Protein 3AJ4 (pdb70)

Foldseek 3Di:
DDDDFPDKDWKFWQDDPNRDTAIWIWTQHLQQKIWIANDDVPPGTPDIDRLQQWFDDKDAAPRDPPDDDPPPDHSLQWMWTATPVGDIIIIGHPDNVRSVVCVVSSVVSNVD/DPKDFPDKDWKWKADPVVRDTAIWIWTQMPQQKIWIANDDVPPGTPDIDRQQQWFPAKAFFPRDPDDDDPPNDGSLQWMWGQTPVGDIIIIGDPDNVVSVVVRVSNVVSHDD

GO terms:
  GO:0005515 protein binding (F, IPI)
  GO:0005547 phosphatidylinositol-3,4,5-trisphosphate binding (F, IDA)

Structure (mmCIF, N/CA/C/O backbone):
data_3AJ4
#
_entry.id   3AJ4
#
_cell.length_a   31.747
_cell.length_b   48.449
_cell.length_c   64.323
_cell.angle_alpha   90.00
_cell.angle_beta   92.20
_cell.angle_gamma   90.00
#
_symmetry.space_group_name_H-M   'P 1 21 1'
#
loop_
_entity.id
_entity.type
_entity.pdbx_description
1 polymer 'Pleckstrin homology domain-containing family B member 2'
2 non-polymer PHOSPHOSERINE
3 non-polymer 1,2-ETHANEDIOL
4 water water
#
loop_
_atom_site.group_PDB
_atom_site.id
_atom_site.type_symbol
_atom_site.label_atom_id
_atom_site.label_alt_id
_atom_site.label_comp_id
_atom_site.label_asym_id
_atom_site.label_entity_id
_atom_site.label_seq_id
_atom_site.pdbx_PDB_ins_code
_atom_site.Cartn_x
_atom_site.Cartn_y
_atom_site.Cartn_z
_atom_site.occupancy
_atom_site.B_iso_or_equiv
_atom_site.auth_seq_id
_atom_site.auth_comp_id
_atom_site.auth_asym_id
_atom_site.auth_atom_id
_atom_site.pdbx_PDB_model_num
ATOM 1 N N . GLY A 1 1 ? 15.761 2.879 27.463 1.00 7.97 -1 GLY A N 1
ATOM 2 C CA . GLY A 1 1 ? 15.111 2.641 26.138 1.00 7.21 -1 GLY A CA 1
ATOM 3 C C . GLY A 1 1 ? 14.444 3.883 25.612 1.00 6.16 -1 GLY A C 1
ATOM 4 O O . GLY A 1 1 ? 14.493 4.950 26.210 1.00 7.49 -1 GLY A O 1
ATOM 10 N N A SER A 1 2 ? 13.800 3.757 24.471 0.50 5.63 0 SER A N 1
ATOM 11 N N B SER A 1 2 ? 13.811 3.760 24.454 0.50 6.29 0 SER A N 1
ATOM 12 C CA A SER A 1 2 ? 13.185 4.889 23.840 0.50 4.86 0 SER A CA 1
ATOM 13 C CA B SER A 1 2 ? 13.117 4.877 23.830 0.50 6.40 0 SER A CA 1
ATOM 14 C C A SER A 1 2 ? 11.841 5.277 24.487 0.50 4.65 0 SER A C 1
ATOM 15 C C B SER A 1 2 ? 11.845 5.278 24.568 0.50 5.64 0 SER A C 1
ATOM 16 O O A SER A 1 2 ? 11.029 4.407 24.806 0.50 6.01 0 SER A O 1
ATOM 17 O O B SER A 1 2 ? 11.097 4.422 25.058 0.50 7.03 0 SER A O 1
ATOM 32 N N . MET A 1 3 ? 11.621 6.582 24.613 1.00 4.99 1 MET A N 1
ATOM 33 C CA . MET A 1 3 ? 10.459 7.159 25.215 1.00 4.68 1 MET A CA 1
ATOM 34 C C . MET A 1 3 ? 9.571 7.883 24.208 1.00 4.74 1 MET A C 1
ATOM 35 O O . MET A 1 3 ? 8.644 8.621 24.631 1.00 5.56 1 MET A O 1
ATOM 49 N N . ALA A 1 4 ? 9.836 7.754 22.914 1.00 5.28 2 ALA A N 1
ATOM 50 C CA . ALA A 1 4 ? 9.173 8.567 21.899 1.00 5.33 2 ALA A CA 1
ATOM 51 C C . ALA A 1 4 ? 9.393 7.915 20.559 1.00 5.43 2 ALA A C 1
ATOM 52 O O . ALA A 1 4 ? 10.390 7.229 20.353 1.00 9.20 2 ALA A O 1
ATOM 59 N N . PHE A 1 5 ? 8.487 8.117 19.606 1.00 5.00 3 PHE A N 1
ATOM 60 C CA . PHE A 1 5 ? 8.494 7.467 18.338 1.00 5.02 3 PHE A CA 1
ATOM 61 C C . PHE A 1 5 ? 9.032 8.324 17.197 1.00 4.30 3 PHE A C 1
ATOM 62 O O . PHE A 1 5 ? 9.000 9.545 17.221 1.00 5.79 3 PHE A O 1
ATOM 79 N N . VAL A 1 6 ? 9.502 7.654 16.152 1.00 4.30 4 VAL A N 1
ATOM 80 C CA . VAL A 1 6 ? 9.883 8.332 14.930 1.00 4.58 4 VAL A CA 1
ATOM 81 C C . VAL A 1 6 ? 8.663 8.949 14.228 1.00 4.91 4 VAL A C 1
ATOM 82 O O . VAL A 1 6 ? 8.715 10.076 13.757 1.00 5.91 4 VAL A O 1
ATOM 95 N N . LYS A 1 7 ? 7.593 8.142 14.117 1.00 4.48 5 LYS A N 1
ATOM 96 C CA . LYS A 1 7 ? 6.372 8.551 13.432 1.00 4.11 5 LYS A CA 1
ATOM 97 C C . LYS A 1 7 ? 5.265 7.673 13.930 1.00 4.41 5 LYS A C 1
ATOM 98 O O . LYS A 1 7 ? 5.491 6.476 14.127 1.00 5.15 5 LYS A O 1
ATOM 117 N N . SER A 1 8 ? 4.059 8.234 14.076 1.00 4.27 6 SER A N 1
ATOM 118 C CA . SER A 1 8 ? 2.879 7.466 14.389 1.00 4.12 6 SER A CA 1
ATOM 119 C C . SER A 1 8 ? 1.731 7.952 13.553 1.00 4.14 6 SER A C 1
ATOM 120 O O . SER A 1 8 ? 1.671 9.145 13.195 1.00 5.67 6 SER A O 1
ATOM 128 N N . GLY A 1 9 ? 0.768 7.089 13.261 1.00 3.84 7 GLY A N 1
ATOM 129 C CA . GLY A 1 9 ? -0.430 7.541 12.585 1.00 4.09 7 GLY A CA 1
ATOM 130 C C . GLY A 1 9 ? -1.286 6.387 12.136 1.00 3.33 7 GLY A C 1
ATOM 131 O O . GLY A 1 9 ? -0.904 5.209 12.248 1.00 3.85 7 GLY A O 1
ATOM 135 N N . TRP A 1 10 ? -2.445 6.710 11.581 1.00 3.88 8 TRP A N 1
ATOM 136 C CA . TRP A 1 10 ? -3.326 5.717 11.007 1.00 3.84 8 TRP A CA 1
ATOM 137 C C . TRP A 1 10 ? -2.848 5.279 9.646 1.00 3.90 8 TRP A C 1
ATOM 138 O O . TRP A 1 10 ? -2.426 6.116 8.825 1.00 4.62 8 TRP A O 1
ATOM 159 N N . LEU A 1 11 ? -3.052 4.008 9.324 1.00 3.71 9 LEU A N 1
ATOM 160 C CA . LEU A 1 11 ? -3.068 3.529 7.934 1.00 3.71 9 LEU A CA 1
ATOM 161 C C . LEU A 1 11 ? -4.150 2.463 7.874 1.00 3.77 9 LEU A C 1
ATOM 162 O O . LEU A 1 11 ? -4.394 1.750 8.847 1.00 4.79 9 LEU A O 1
ATOM 178 N N . LEU A 1 12 ? -4.755 2.315 6.700 1.00 3.46 10 LEU A N 1
ATOM 179 C CA . LEU A 1 12 ? -5.532 1.101 6.429 1.00 3.59 10 LEU A CA 1
ATOM 180 C C . LEU A 1 12 ? -4.550 -0.019 6.109 1.00 3.61 10 LEU A C 1
ATOM 181 O O . LEU A 1 12 ? -3.556 0.204 5.412 1.00 4.09 10 LEU A O 1
ATOM 197 N N . ARG A 1 13 ? -4.874 -1.223 6.566 1.00 3.81 11 ARG A N 1
ATOM 198 C CA . ARG A 1 13 ? -4.066 -2.401 6.287 1.00 4.05 11 ARG A CA 1
ATOM 199 C C . ARG A 1 13 ? -4.975 -3.486 5.766 1.00 3.98 11 ARG A C 1
ATOM 200 O O . ARG A 1 13 ? -6.080 -3.668 6.296 1.00 4.95 11 ARG A O 1
ATOM 221 N N A GLN A 1 14 ? -4.552 -4.223 4.747 0.50 3.79 12 GLN A N 1
ATOM 222 N N B GLN A 1 14 ? -4.526 -4.228 4.763 0.50 4.38 12 GLN A N 1
ATOM 223 C CA A GLN A 1 14 ? -5.325 -5.386 4.316 0.50 4.35 12 GLN A CA 1
ATOM 224 C CA B GLN A 1 14 ? -5.334 -5.312 4.218 0.50 5.83 12 GLN A CA 1
ATOM 225 C C A GLN A 1 14 ? -5.049 -6.515 5.250 0.50 4.31 12 GLN A C 1
ATOM 226 C C B GLN A 1 14 ? -5.077 -6.567 5.101 0.50 5.78 12 GLN A C 1
ATOM 227 O O A GLN A 1 14 ? -3.895 -6.896 5.505 0.50 4.68 12 GLN A O 1
ATOM 228 O O B GLN A 1 14 ? -3.954 -7.044 5.227 0.50 7.94 12 GLN A O 1
ATOM 255 N N . SER A 1 15 ? -6.136 -7.077 5.737 1.00 4.87 13 SER A N 1
ATOM 256 C CA . SER A 1 15 ? -6.042 -8.089 6.772 1.00 4.81 13 SER A CA 1
ATOM 257 C C . SER A 1 15 ? -5.574 -9.446 6.217 1.00 5.56 13 SER A C 1
ATOM 258 O O . SER A 1 15 ? -5.594 -9.721 5.046 1.00 6.25 13 SER A O 1
ATOM 266 N N . THR A 1 16 ? -5.148 -10.300 7.154 1.00 5.97 14 THR A N 1
ATOM 267 C CA . THR A 1 16 ? -4.426 -11.528 6.823 1.00 6.68 14 THR A CA 1
ATOM 268 C C . THR A 1 16 ? -5.313 -12.752 6.619 1.00 5.98 14 THR A C 1
ATOM 269 O O . THR A 1 16 ? -4.791 -13.768 6.146 1.00 6.90 14 THR A O 1
ATOM 280 N N . ILE A 1 17 ? -6.611 -12.679 6.961 1.00 6.13 15 ILE A N 1
ATOM 281 C CA . ILE A 1 17 ? -7.542 -13.782 6.777 1.00 6.64 15 ILE A CA 1
ATOM 282 C C . ILE A 1 17 ? -8.567 -13.394 5.747 1.00 6.69 15 ILE A C 1
ATOM 283 O O . ILE A 1 17 ? -8.741 -14.051 4.714 1.00 8.56 15 ILE A O 1
ATOM 299 N N . LEU A 1 18 ? -9.257 -12.278 5.998 1.00 6.11 16 LEU A N 1
ATOM 300 C CA . LEU A 1 18 ? -10.340 -11.816 5.150 1.00 6.37 16 LEU A CA 1
ATOM 301 C C . LEU A 1 18 ? -9.828 -10.884 4.015 1.00 6.35 16 LEU A C 1
ATOM 302 O O . LEU A 1 18 ? -10.582 -10.621 3.089 1.00 7.40 16 LEU A O 1
ATOM 318 N N A LYS A 1 19 ? -8.609 -10.380 4.084 0.50 6.69 17 LYS A N 1
ATOM 319 N N B LYS A 1 19 ? -8.605 -10.401 4.084 0.50 7.03 17 LYS A N 1
ATOM 320 C CA A LYS A 1 19 ? -8.058 -9.411 3.116 0.50 7.05 17 LYS A CA 1
ATOM 321 C CA B LYS A 1 19 ? -8.092 -9.396 3.146 0.50 7.75 17 LYS A CA 1
ATOM 322 C C A LYS A 1 19 ? -8.898 -8.138 3.085 0.50 6.38 17 LYS A C 1
ATOM 323 C C B LYS A 1 19 ? -9.156 -8.284 3.021 0.50 7.40 17 LYS A C 1
ATOM 324 O O A LYS A 1 19 ? -8.998 -7.508 2.062 0.50 6.85 17 LYS A O 1
ATOM 325 O O B LYS A 1 19 ? -9.608 -7.893 1.936 0.50 11.25 17 LYS A O 1
ATOM 362 N N . ARG A 1 20 ? -9.546 -7.787 4.198 1.00 5.10 18 ARG A N 1
ATOM 363 C CA . ARG A 1 20 ? -10.331 -6.561 4.266 1.00 4.64 18 ARG A CA 1
ATOM 364 C C . ARG A 1 20 ? -9.447 -5.398 4.621 1.00 4.27 18 ARG A C 1
ATOM 365 O O . ARG A 1 20 ? -8.513 -5.502 5.407 1.00 4.76 18 ARG A O 1
ATOM 386 N N . TRP A 1 21 ? -9.750 -4.218 4.045 1.00 4.79 19 TRP A N 1
ATOM 387 C CA . TRP A 1 21 ? -9.072 -2.993 4.437 1.00 4.73 19 TRP A CA 1
ATOM 388 C C . TRP A 1 21 ? -9.610 -2.536 5.762 1.00 4.74 19 TRP A C 1
ATOM 389 O O . TRP A 1 21 ? -10.809 -2.237 5.883 1.00 6.48 19 TRP A O 1
ATOM 410 N N . LYS A 1 22 ? -8.748 -2.448 6.770 1.00 4.98 20 LYS A N 1
ATOM 411 C CA . LYS A 1 22 ? -9.182 -2.045 8.095 1.00 5.42 20 LYS A CA 1
ATOM 412 C C . LYS A 1 22 ? -8.198 -1.060 8.698 1.00 4.46 20 LYS A C 1
ATOM 413 O O . LYS A 1 22 ? -6.990 -1.096 8.471 1.00 5.14 20 LYS A O 1
ATOM 432 N N A LYS A 1 23 ? -8.744 -0.153 9.500 0.50 3.90 21 LYS A N 1
ATOM 433 N N B LYS A 1 23 ? -8.721 -0.154 9.508 0.50 4.03 21 LYS A N 1
ATOM 434 C CA A LYS A 1 23 ? -7.937 0.877 10.154 0.50 4.15 21 LYS A CA 1
ATOM 435 C CA B LYS A 1 23 ? -7.889 0.904 10.071 0.50 4.15 21 LYS A CA 1
ATOM 436 C C A LYS A 1 23 ? -7.025 0.212 11.190 0.50 4.19 21 LYS A C 1
ATOM 437 C C B LYS A 1 23 ? -7.073 0.360 11.247 0.50 4.23 21 LYS A C 1
ATOM 438 O O A LYS A 1 23 ? -7.443 -0.650 11.959 0.50 6.11 21 LYS A O 1
ATOM 439 O O B LYS A 1 23 ? -7.627 -0.246 12.179 0.50 4.48 21 LYS A O 1
ATOM 476 N N . ASN A 1 24 ? -5.764 0.625 11.218 1.00 3.58 22 ASN A N 1
ATOM 477 C CA . ASN A 1 24 ? -4.850 0.279 12.295 1.00 3.67 22 ASN A CA 1
ATOM 478 C C . ASN A 1 24 ? -4.005 1.519 12.642 1.00 3.48 22 ASN A C 1
ATOM 479 O O . ASN A 1 24 ? -3.788 2.393 11.817 1.00 3.72 22 ASN A O 1
ATOM 490 N N . TRP A 1 25 ? -3.567 1.542 13.892 1.00 3.49 23 TRP A N 1
ATOM 491 C CA . TRP A 1 25 ? -2.678 2.579 14.404 1.00 3.38 23 TRP A CA 1
ATOM 492 C C . TRP A 1 25 ? -1.243 2.064 14.374 1.00 3.37 23 TRP A C 1
ATOM 493 O O . TRP A 1 25 ? -0.975 0.974 14.883 1.00 4.19 23 TRP A O 1
ATOM 514 N N . PHE A 1 26 ? -0.337 2.857 13.805 1.00 3.34 24 PHE A N 1
ATOM 515 C CA . PHE A 1 26 ? 1.049 2.477 13.630 1.00 3.34 24 PHE A CA 1
ATOM 516 C C . PHE A 1 26 ? 1.959 3.387 14.438 1.00 3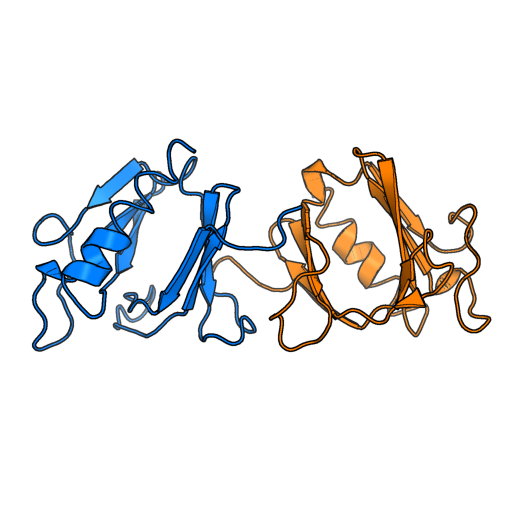.34 24 PHE A C 1
ATOM 517 O O . PHE A 1 26 ? 1.826 4.614 14.401 1.00 3.97 24 PHE A O 1
ATOM 534 N N . ASP A 1 27 ? 2.917 2.760 15.130 1.00 3.40 25 ASP A N 1
ATOM 535 C CA . ASP A 1 27 ? 4.057 3.461 15.741 1.00 3.68 25 ASP A CA 1
ATOM 536 C C . ASP A 1 27 ? 5.332 2.915 15.136 1.00 3.50 25 ASP A C 1
ATOM 537 O O . ASP A 1 27 ? 5.568 1.701 15.164 1.00 4.33 25 ASP A O 1
ATOM 546 N N . LEU A 1 28 ? 6.162 3.808 14.613 1.00 3.85 26 LEU A N 1
ATOM 547 C CA . LEU A 1 28 ? 7.527 3.442 14.145 1.00 4.07 26 LEU A CA 1
ATOM 548 C C . LEU A 1 28 ? 8.507 3.812 15.246 1.00 4.03 26 LEU A C 1
ATOM 549 O O . LEU A 1 28 ? 8.663 4.988 15.587 1.00 4.47 26 LEU A O 1
ATOM 565 N N . TRP A 1 29 ? 9.138 2.796 15.812 1.00 4.53 27 TRP A N 1
ATOM 566 C CA . TRP A 1 29 ? 10.133 2.948 16.859 1.00 4.75 27 TRP A CA 1
ATOM 567 C C . TRP A 1 29 ? 11.511 3.248 16.257 1.00 5.14 27 TRP A C 1
ATOM 568 O O . TRP A 1 29 ? 11.844 2.787 15.165 1.00 5.95 27 TRP A O 1
ATOM 589 N N A SER A 1 30 ? 12.347 3.937 17.009 0.50 5.38 28 SER A N 1
ATOM 590 N N B SER A 1 30 ? 12.317 3.920 17.053 0.50 6.00 28 SER A N 1
ATOM 591 C CA A SER A 1 30 ? 13.703 4.212 16.550 0.50 6.00 28 SER A CA 1
ATOM 592 C CA B SER A 1 30 ? 13.702 4.196 16.716 0.50 6.75 28 SER A CA 1
ATOM 593 C C A SER A 1 30 ? 14.617 2.958 16.539 0.50 7.22 28 SER A C 1
ATOM 594 C C B SER A 1 30 ? 14.530 2.949 16.466 0.50 7.62 28 SER A C 1
ATOM 595 O O A SER A 1 30 ? 15.697 2.989 15.974 0.50 9.53 28 SER A O 1
ATOM 596 O O B SER A 1 30 ? 15.448 2.981 15.660 0.50 10.04 28 SER A O 1
ATOM 611 N N . ASP A 1 31 ? 14.179 1.859 17.125 1.00 6.95 29 ASP A N 1
ATOM 612 C CA . ASP A 1 31 ? 14.920 0.594 17.013 1.00 8.42 29 ASP A CA 1
ATOM 613 C C . ASP A 1 31 ? 14.632 -0.120 15.706 1.00 8.12 29 ASP A C 1
ATOM 614 O O . ASP A 1 31 ? 15.213 -1.176 15.469 1.00 10.40 29 ASP A O 1
ATOM 623 N N . GLY A 1 32 ? 13.751 0.432 14.865 1.00 6.98 30 GLY A N 1
ATOM 624 C CA . GLY A 1 32 ? 13.412 -0.174 13.582 1.00 6.95 30 GLY A CA 1
ATOM 625 C C . GLY A 1 32 ? 12.086 -0.895 13.515 1.00 5.30 30 GLY A C 1
ATOM 626 O O . GLY A 1 32 ? 11.630 -1.236 12.428 1.00 5.74 30 GLY A O 1
ATOM 630 N N . HIS A 1 33 ? 11.491 -1.162 14.657 1.00 4.90 31 HIS A N 1
ATOM 631 C CA . HIS A 1 33 ? 10.206 -1.853 14.661 1.00 5.16 31 HIS A CA 1
ATOM 632 C C . HIS A 1 33 ? 9.066 -0.897 14.298 1.00 4.59 31 HIS A C 1
ATOM 633 O O . HIS A 1 33 ? 8.906 0.155 14.876 1.00 5.67 31 HIS A O 1
ATOM 648 N N . LEU A 1 34 ? 8.233 -1.403 13.387 1.00 4.60 32 LEU A N 1
ATOM 649 C CA . LEU A 1 34 ? 6.919 -0.817 13.085 1.00 4.13 32 LEU A CA 1
ATOM 650 C C . LEU A 1 34 ? 5.883 -1.700 13.772 1.00 3.77 32 LEU A C 1
ATOM 651 O O . LEU A 1 34 ? 5.765 -2.883 13.460 1.00 4.76 32 LEU A O 1
ATOM 667 N N . ILE A 1 35 ? 5.163 -1.115 14.716 1.00 3.87 33 ILE A N 1
ATOM 668 C CA . ILE A 1 35 ? 4.125 -1.802 15.475 1.00 4.23 33 ILE A CA 1
ATOM 669 C C . ILE A 1 35 ? 2.776 -1.335 14.984 1.00 4.44 33 ILE A C 1
ATOM 670 O O . ILE A 1 35 ? 2.599 -0.119 14.767 1.00 5.30 33 ILE A O 1
ATOM 686 N N . TYR A 1 36 ? 1.840 -2.242 14.834 1.00 4.28 34 TYR A N 1
ATOM 687 C CA . TYR A 1 36 ? 0.464 -1.853 14.513 1.00 4.49 34 TYR A CA 1
ATOM 688 C C . TYR A 1 36 ? -0.512 -2.476 15.463 1.00 4.52 34 TYR A C 1
ATOM 689 O O . TYR A 1 36 ? -0.375 -3.646 15.885 1.00 5.78 34 TYR A O 1
ATOM 707 N N . TYR A 1 37 ? -1.497 -1.668 15.806 1.00 3.91 35 TYR A N 1
ATOM 708 C CA . TYR A 1 37 ? -2.551 -1.957 16.773 1.00 3.96 35 TYR A CA 1
ATOM 709 C C . TYR A 1 37 ? -3.902 -1.779 16.120 1.00 4.00 35 TYR A C 1
ATOM 710 O O . TYR A 1 37 ? -4.060 -1.057 15.138 1.00 4.47 35 TYR A O 1
ATOM 728 N N A ASP A 1 38 ? -4.935 -2.369 16.738 0.50 4.60 36 ASP A N 1
ATOM 729 N N B ASP A 1 38 ? -4.951 -2.314 16.738 0.50 4.42 36 ASP A N 1
ATOM 730 C CA A ASP A 1 38 ? -6.302 -2.202 16.269 0.50 5.26 36 ASP A CA 1
ATOM 731 C CA B ASP A 1 38 ? -6.267 -2.124 16.183 0.50 5.33 36 ASP A CA 1
ATOM 732 C C A ASP A 1 38 ? -6.697 -0.716 16.284 0.50 5.59 36 ASP A C 1
ATOM 733 C C B ASP A 1 38 ? -6.895 -0.766 16.454 0.50 6.49 36 ASP A C 1
ATOM 734 O O A ASP A 1 38 ? -7.439 -0.288 15.414 0.50 6.80 36 ASP A O 1
ATOM 735 O O B ASP A 1 38 ? -7.921 -0.456 15.871 0.50 9.03 36 ASP A O 1
ATOM 752 N N . ASP A 1 39 ? -6.272 0.037 17.300 1.00 5.45 37 ASP A N 1
ATOM 753 C CA . ASP A 1 39 ? -6.675 1.433 17.449 1.00 6.28 37 ASP A CA 1
ATOM 754 C C . ASP A 1 39 ? -5.587 2.197 18.193 1.00 5.30 37 ASP A C 1
ATOM 755 O O . ASP A 1 39 ? -4.540 1.655 18.552 1.00 5.88 37 ASP A O 1
ATOM 764 N N . GLN A 1 40 ? -5.843 3.493 18.377 1.00 5.89 38 GLN A N 1
ATOM 765 C CA . GLN A 1 40 ? -4.856 4.448 18.865 1.00 6.06 38 GLN A CA 1
ATOM 766 C C . GLN A 1 40 ? -4.694 4.421 20.368 1.00 6.37 38 GLN A C 1
ATOM 767 O O . GLN A 1 40 ? -3.935 5.215 20.901 1.00 8.40 38 GLN A O 1
ATOM 781 N N . THR A 1 41 ? -5.371 3.518 21.092 1.00 6.68 39 THR A N 1
ATOM 782 C CA . THR A 1 41 ? -5.138 3.297 22.496 1.00 7.82 39 THR A CA 1
ATOM 783 C C . THR A 1 41 ? -3.974 2.370 22.783 1.00 6.29 39 THR A C 1
ATOM 784 O O . THR A 1 41 ? -3.515 2.252 23.944 1.00 7.38 39 THR A O 1
ATOM 795 N N . ARG A 1 42 ? -3.470 1.677 21.763 1.00 5.36 40 ARG A N 1
ATOM 796 C CA . ARG A 1 42 ? -2.289 0.815 21.912 1.00 5.49 40 ARG A CA 1
ATOM 797 C C . ARG A 1 42 ? -2.596 -0.402 22.795 1.00 5.59 40 ARG A C 1
ATOM 798 O O . ARG A 1 42 ? -1.679 -1.052 23.276 1.00 6.16 40 ARG A O 1
ATOM 819 N N A GLN A 1 43 ? -3.896 -0.729 22.962 0.60 6.61 41 GLN A N 1
ATOM 820 N N B GLN A 1 43 ? -3.866 -0.777 22.956 0.40 6.37 41 GLN A N 1
ATOM 821 C CA A GLN A 1 43 ? -4.347 -1.839 23.799 0.60 7.20 41 GLN A CA 1
ATOM 822 C CA B GLN A 1 43 ? -4.197 -1.861 23.860 0.40 6.88 41 GLN A CA 1
ATOM 823 C C A GLN A 1 43 ? -4.175 -3.177 23.139 0.60 7.17 41 GLN A C 1
ATOM 824 C C B GLN A 1 43 ? -4.343 -3.210 23.177 0.40 6.57 41 GLN A C 1
ATOM 825 O O A GLN A 1 43 ? -3.865 -4.165 23.812 0.60 7.41 41 GLN A O 1
ATOM 826 O O B GLN A 1 43 ? -4.386 -4.234 23.892 0.40 6.61 41 GLN A O 1
ATOM 853 N N . ASN A 1 44 ? -4.426 -3.249 21.837 1.00 6.86 42 ASN A N 1
ATOM 854 C CA . ASN A 1 44 ? -4.558 -4.515 21.135 1.00 7.85 42 ASN A CA 1
ATOM 855 C C . ASN A 1 44 ? -3.520 -4.578 20.012 1.00 6.29 42 ASN A C 1
ATOM 856 O O . ASN A 1 44 ? -3.727 -4.051 18.912 1.00 5.97 42 ASN A O 1
ATOM 867 N N A ILE A 1 45 ? -2.382 -5.088 20.409 0.60 7.45 43 ILE A N 1
ATOM 868 N N B ILE A 1 45 ? -2.366 -5.248 20.155 0.40 6.98 43 ILE A N 1
ATOM 869 C CA A ILE A 1 45 ? -1.331 -5.242 19.514 0.60 7.42 43 ILE A CA 1
ATOM 870 C CA B ILE A 1 45 ? -1.356 -5.373 19.061 0.40 6.84 43 ILE A CA 1
ATOM 871 C C A ILE A 1 45 ? -1.726 -6.304 18.491 0.60 6.09 43 ILE A C 1
ATOM 872 C C B ILE A 1 45 ? -1.914 -6.291 17.918 0.40 6.14 43 ILE A C 1
ATOM 873 O O A ILE A 1 45 ? -2.273 -7.370 18.791 0.60 7.82 43 ILE A O 1
ATOM 874 O O B ILE A 1 45 ? -2.530 -7.313 18.204 0.40 7.00 43 ILE A O 1
ATOM 905 N N A GLU A 1 46 ? -1.453 -5.995 17.246 0.60 5.16 44 GLU A N 1
ATOM 906 N N B GLU A 1 46 ? -1.808 -5.869 16.657 0.40 4.75 44 GLU A N 1
ATOM 907 C CA A GLU A 1 46 ? -1.682 -6.918 16.135 0.60 5.55 44 GLU A CA 1
ATOM 908 C CA B GLU A 1 46 ? -2.132 -6.692 15.505 0.40 6.31 44 GLU A CA 1
ATOM 909 C C A GLU A 1 46 ? -0.391 -7.586 15.731 0.60 4.89 44 GLU A C 1
ATOM 910 C C B GLU A 1 46 ? -0.878 -7.461 15.087 0.40 7.75 44 GLU A C 1
ATOM 911 O O A GLU A 1 46 ? -0.287 -8.824 15.763 0.60 5.99 44 GLU A O 1
ATOM 912 O O B GLU A 1 46 ? -0.921 -8.685 15.091 0.40 10.01 44 GLU A O 1
ATOM 935 N N A ASP A 1 47 ? 0.586 -6.805 15.301 0.60 5.42 45 ASP A N 1
ATOM 936 N N B ASP A 1 47 ? 0.224 -6.777 14.740 0.40 7.39 45 ASP A N 1
ATOM 937 C CA A ASP A 1 47 ? 1.819 -7.413 14.829 0.60 5.44 45 ASP A CA 1
ATOM 938 C CA B ASP A 1 47 ? 1.554 -7.412 14.505 0.40 7.51 45 ASP A CA 1
ATOM 939 C C A ASP A 1 47 ? 2.838 -6.320 14.692 0.60 5.59 45 ASP A C 1
ATOM 940 C 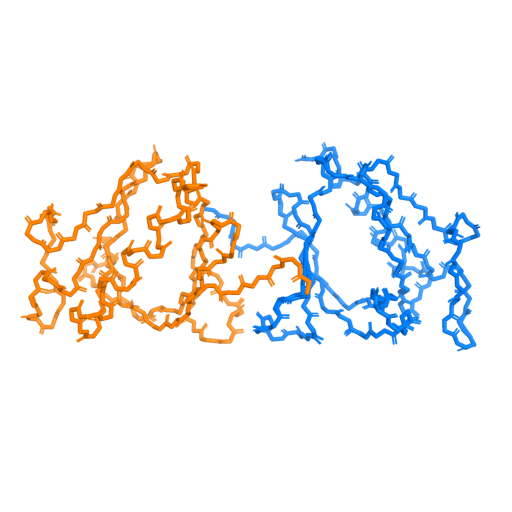C B ASP A 1 47 ? 2.718 -6.362 14.578 0.40 7.69 45 ASP A C 1
ATOM 941 O O A ASP A 1 47 ? 2.627 -5.153 15.002 0.60 6.37 45 ASP A O 1
ATOM 942 O O B ASP A 1 47 ? 2.456 -5.227 14.941 0.40 8.07 45 ASP A O 1
ATOM 959 N N . LYS A 1 48 ? 3.972 -6.768 14.251 1.00 7.26 46 LYS A N 1
ATOM 960 C CA . LYS A 1 48 ? 5.097 -5.894 14.070 1.00 6.86 46 LYS A CA 1
ATOM 961 C C . LYS A 1 48 ? 5.916 -6.355 12.894 1.00 6.20 46 LYS A C 1
ATOM 962 O O . LYS A 1 48 ? 5.830 -7.511 12.473 1.00 7.30 46 LYS A O 1
ATOM 981 N N . VAL A 1 49 ? 6.737 -5.462 12.409 1.00 5.63 47 VAL A N 1
ATOM 982 C CA . VAL A 1 49 ? 7.764 -5.770 11.429 1.00 5.67 47 VAL A CA 1
ATOM 983 C C . VAL A 1 49 ? 9.008 -5.012 11.789 1.00 5.88 47 VAL A C 1
ATOM 984 O O . VAL A 1 49 ? 8.918 -3.840 12.144 1.00 6.97 47 VAL A O 1
ATOM 997 N N . HIS A 1 50 ? 10.162 -5.648 11.727 1.00 6.37 48 HIS A N 1
ATOM 998 C CA . HIS A 1 50 ? 11.431 -4.965 11.968 1.00 6.58 48 HIS A CA 1
ATOM 999 C C . HIS A 1 50 ? 11.920 -4.478 10.606 1.00 5.80 48 HIS A C 1
ATOM 1000 O O . HIS A 1 50 ? 12.293 -5.268 9.748 1.00 6.96 48 HIS A O 1
ATOM 1015 N N . MET A 1 51 ? 11.913 -3.184 10.381 1.00 5.83 49 MET A N 1
ATOM 1016 C CA . MET A 1 51 ? 12.215 -2.686 9.057 1.00 5.98 49 MET A CA 1
ATOM 1017 C C . MET A 1 51 ?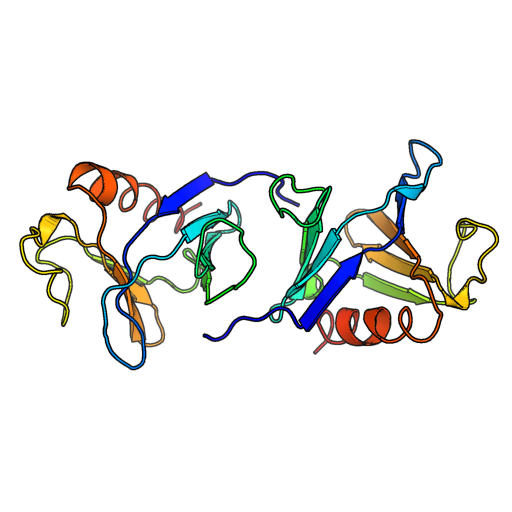 13.637 -3.047 8.623 1.00 5.98 49 MET A C 1
ATOM 1018 O O . MET A 1 51 ? 13.822 -3.555 7.520 1.00 7.37 49 MET A O 1
ATOM 1032 N N . PRO A 1 52 ? 14.662 -2.859 9.461 1.00 6.23 50 PRO A N 1
ATOM 1033 C CA . PRO A 1 52 ? 16.013 -3.253 9.012 1.00 6.46 50 PRO A CA 1
ATOM 1034 C C . PRO A 1 52 ? 16.143 -4.746 8.691 1.00 6.31 50 PRO A C 1
ATOM 1035 O O . PRO A 1 52 ? 16.681 -5.111 7.636 1.00 7.39 50 PRO A O 1
ATOM 1046 N N A MET A 1 53 ? 15.668 -5.607 9.543 0.60 6.71 51 MET A N 1
ATOM 1047 N N B MET A 1 53 ? 15.719 -5.602 9.650 0.40 6.92 51 MET A N 1
ATOM 1048 C CA A MET A 1 53 ? 15.997 -6.985 9.342 0.60 6.30 51 MET A CA 1
ATOM 1049 C CA B MET A 1 53 ? 15.921 -7.082 9.625 0.40 7.09 51 MET A CA 1
ATOM 1050 C C A MET A 1 53 ? 15.016 -7.697 8.388 0.60 5.70 51 MET A C 1
ATOM 1051 C C B MET A 1 53 ? 14.970 -7.834 8.669 0.40 7.32 51 MET A C 1
ATOM 1052 O O A MET A 1 53 ? 15.434 -8.511 7.569 0.60 7.88 51 MET A O 1
ATOM 1053 O O B MET A 1 53 ? 15.354 -8.865 8.142 0.40 7.75 51 MET A O 1
ATOM 1080 N N . ASP A 1 54 ? 13.718 -7.390 8.556 1.00 5.09 52 ASP A N 1
ATOM 1081 C CA . ASP A 1 54 ? 12.700 -8.146 7.863 1.00 5.08 52 ASP A CA 1
ATOM 1082 C C . ASP A 1 54 ? 12.381 -7.616 6.468 1.00 5.32 52 ASP A C 1
ATOM 1083 O O . ASP A 1 54 ? 12.024 -8.384 5.578 1.00 6.55 52 ASP A O 1
ATOM 1092 N N . CYS A 1 55 ? 12.449 -6.310 6.272 1.00 5.25 53 CYS A N 1
ATOM 1093 C CA . CYS A 1 55 ? 11.985 -5.713 5.020 1.00 5.07 53 CYS A CA 1
ATOM 1094 C C . CYS A 1 55 ? 13.050 -5.825 3.957 1.00 5.25 53 CYS A C 1
ATOM 1095 O O . CYS A 1 55 ? 14.205 -5.441 4.176 1.00 6.07 53 CYS A O 1
ATOM 1103 N N . ILE A 1 56 ? 12.644 -6.318 2.776 1.00 5.03 54 ILE A N 1
ATOM 1104 C CA . ILE A 1 56 ? 13.528 -6.390 1.621 1.00 5.76 54 ILE A CA 1
ATOM 1105 C C . ILE A 1 56 ? 13.110 -5.443 0.492 1.00 6.10 54 ILE A C 1
ATOM 1106 O O . ILE A 1 56 ? 13.863 -5.286 -0.446 1.00 7.23 54 ILE A O 1
ATOM 1122 N N . ASN A 1 57 ? 11.909 -4.845 0.550 1.00 5.27 55 ASN A N 1
ATOM 1123 C CA . ASN A 1 57 ? 11.505 -3.867 -0.418 1.00 5.68 55 ASN A CA 1
ATOM 1124 C C . ASN A 1 57 ? 10.315 -3.090 0.139 1.00 5.00 55 ASN A C 1
ATOM 1125 O O . ASN A 1 57 ? 9.559 -3.628 0.961 1.00 4.89 55 ASN A O 1
ATOM 1136 N N . ILE A 1 58 ? 10.131 -1.875 -0.348 1.00 5.48 56 ILE A N 1
ATOM 1137 C CA . ILE A 1 58 ? 8.931 -1.104 -0.096 1.00 5.11 56 ILE A CA 1
ATOM 1138 C C . ILE A 1 58 ? 8.410 -0.652 -1.463 1.00 5.50 56 ILE A C 1
ATOM 1139 O O . ILE A 1 58 ? 9.130 0.012 -2.214 1.00 7.19 56 ILE A O 1
ATOM 1155 N N . ARG A 1 59 ? 7.195 -1.049 -1.791 1.00 4.82 57 ARG A N 1
ATOM 1156 C CA . ARG A 1 59 ? 6.529 -0.719 -3.036 1.00 4.68 57 ARG A CA 1
ATOM 1157 C C . ARG A 1 59 ? 5.511 0.388 -2.760 1.00 4.62 57 ARG A C 1
ATOM 1158 O O . ARG A 1 59 ? 4.939 0.453 -1.667 1.00 4.65 57 ARG A O 1
ATOM 1179 N N A THR A 1 60 ? 5.241 1.247 -3.738 0.50 5.02 58 THR A N 1
ATOM 1180 N N B THR A 1 60 ? 5.239 1.203 -3.780 0.50 5.27 58 THR A N 1
ATOM 1181 C CA A THR A 1 60 ? 4.109 2.156 -3.614 0.50 5.55 58 THR A CA 1
ATOM 1182 C CA B THR A 1 60 ? 4.183 2.199 -3.698 0.50 5.66 58 THR A CA 1
ATOM 1183 C C A THR A 1 60 ? 3.364 2.235 -4.928 0.50 4.84 58 THR A C 1
ATOM 1184 C C B THR A 1 60 ? 3.359 2.210 -4.959 0.50 5.05 58 THR A C 1
ATOM 1185 O O A THR A 1 60 ? 3.915 2.005 -6.019 0.50 6.23 58 THR A O 1
ATOM 1186 O O B THR A 1 60 ? 3.844 1.870 -6.050 0.50 5.50 58 THR A O 1
ATOM 1207 N N . GLY A 1 61 ? 2.115 2.638 -4.838 1.00 5.74 59 GLY A N 1
ATOM 1208 C CA . GLY A 1 61 ? 1.302 2.851 -6.020 1.00 6.65 59 GLY A CA 1
ATOM 1209 C C . GLY A 1 61 ? 1.162 1.585 -6.839 1.00 6.29 59 GLY A C 1
ATOM 1210 O O . GLY A 1 61 ? 0.913 0.509 -6.316 1.00 6.50 59 GLY A O 1
ATOM 1214 N N . GLN A 1 62 ? 1.324 1.724 -8.158 1.00 7.61 60 GLN A N 1
ATOM 1215 C CA . GLN A 1 62 ? 1.218 0.623 -9.106 1.00 8.89 60 GLN A CA 1
ATOM 1216 C C . GLN A 1 62 ? 2.217 -0.489 -8.852 1.00 7.77 60 GLN A C 1
ATOM 1217 O O . GLN A 1 62 ? 2.056 -1.579 -9.363 1.00 9.37 60 GLN A O 1
ATOM 1231 N N . GLU A 1 63 ? 3.272 -0.215 -8.093 1.00 6.43 61 GLU A N 1
ATOM 1232 C CA . GLU A 1 63 ? 4.241 -1.267 -7.766 1.00 6.18 61 GLU A CA 1
ATOM 1233 C C . GLU A 1 63 ? 3.651 -2.336 -6.870 1.00 5.82 61 GLU A C 1
ATOM 1234 O O . GLU A 1 63 ? 4.156 -3.443 -6.808 1.00 6.94 61 GLU A O 1
ATOM 1246 N N . CYS A 1 64 ? 2.658 -1.965 -6.040 1.00 5.40 62 CYS A N 1
ATOM 1247 C CA . CYS A 1 64 ? 2.116 -2.898 -5.051 1.00 5.12 62 CYS A CA 1
ATOM 1248 C C . CYS A 1 64 ? 1.474 -4.084 -5.783 1.00 5.61 62 CYS A C 1
ATOM 1249 O O . CYS A 1 64 ? 0.731 -3.887 -6.737 1.00 7.22 62 CYS A O 1
ATOM 1257 N N . ARG A 1 65 ? 1.737 -5.288 -5.289 1.00 5.16 63 ARG A N 1
ATOM 1258 C CA . ARG A 1 65 ? 1.290 -6.509 -5.959 1.00 5.37 63 ARG A CA 1
ATOM 1259 C C . ARG A 1 65 ? 0.134 -7.166 -5.203 1.00 4.98 63 ARG A C 1
ATOM 1260 O O . ARG A 1 65 ? 0.123 -7.243 -3.998 1.00 5.90 63 ARG A O 1
ATOM 1281 N N . ASP A 1 66 ? -0.802 -7.710 -5.986 1.00 5.49 64 ASP A N 1
ATOM 1282 C CA . ASP A 1 66 ? -1.860 -8.572 -5.438 1.00 6.03 64 ASP A CA 1
ATOM 1283 C C . ASP A 1 66 ? -2.680 -7.835 -4.396 1.00 6.93 64 ASP A C 1
ATOM 1284 O O . ASP A 1 66 ? -3.071 -8.406 -3.378 1.00 8.17 64 ASP A O 1
ATOM 1293 N N . THR A 1 67 ? -2.990 -6.563 -4.674 1.00 6.64 65 THR A N 1
ATOM 1294 C CA . THR A 1 67 ? -3.736 -5.720 -3.754 1.00 7.50 65 THR A CA 1
ATOM 1295 C C . THR A 1 67 ? -4.350 -4.562 -4.495 1.00 7.27 65 THR A C 1
ATOM 1296 O O . THR A 1 67 ? -3.704 -3.936 -5.320 1.00 9.71 65 THR A O 1
ATOM 1307 N N . GLN A 1 68 ? -5.611 -4.275 -4.233 1.00 8.61 66 GLN A N 1
ATOM 1308 C CA . GLN A 1 68 ? -6.332 -3.158 -4.848 1.00 9.63 66 GLN A CA 1
ATOM 1309 C C . GLN A 1 68 ? -6.829 -2.283 -3.771 1.00 8.15 66 GLN A C 1
ATOM 1310 O O . GLN A 1 68 ? -7.129 -2.735 -2.680 1.00 7.74 66 GLN A O 1
ATOM 1324 N N . PRO A 1 69 ? -6.925 -0.983 -4.046 1.00 9.75 67 PRO A N 1
ATOM 1325 C CA . PRO A 1 69 ? -7.291 -0.034 -3.024 1.00 10.81 67 PRO A CA 1
ATOM 1326 C C . PRO A 1 69 ? -8.736 -0.159 -2.598 1.00 9.30 67 PRO A C 1
ATOM 1327 O O . PRO A 1 69 ? -9.535 -0.724 -3.315 1.00 8.45 67 PRO A O 1
ATOM 1338 N N . PRO A 1 70 ? -9.108 0.455 -1.468 1.00 11.14 68 PRO A N 1
ATOM 1339 C CA . PRO A 1 70 ? -10.524 0.604 -1.147 1.00 12.64 68 PRO A CA 1
ATOM 1340 C C . PRO A 1 70 ? -11.263 1.323 -2.261 1.00 11.96 68 PRO A C 1
ATOM 1341 O O . PRO A 1 70 ? -10.653 2.148 -2.996 1.00 11.30 68 PRO A O 1
ATOM 1352 N N . ASP A 1 71 ? -12.554 1.075 -2.371 1.00 14.32 69 ASP A N 1
ATOM 1353 C CA . ASP A 1 71 ? -13.347 1.686 -3.404 1.00 15.95 69 ASP A CA 1
ATOM 1354 C C . ASP A 1 71 ? -13.208 3.201 -3.418 1.00 16.38 69 ASP A C 1
ATOM 1355 O O . ASP A 1 71 ? -13.240 3.837 -2.361 1.00 19.54 69 ASP A O 1
ATOM 1364 N N . GLY A 1 72 ? -12.976 3.750 -4.604 1.00 15.40 70 GLY A N 1
ATOM 1365 C CA . GLY A 1 72 ? -12.885 5.171 -4.733 1.00 15.90 70 GLY A CA 1
ATOM 1366 C C . GLY A 1 72 ? -11.535 5.776 -4.490 1.00 13.24 70 GLY A C 1
ATOM 1367 O O . GLY A 1 72 ? -11.366 6.946 -4.768 1.00 14.91 70 GLY A O 1
ATOM 1371 N N A LYS A 1 73 ? -10.582 4.982 -4.076 0.60 10.90 71 LYS A N 1
ATOM 1372 N N B LYS A 1 73 ? -10.608 5.004 -3.865 0.40 12.31 71 LYS A N 1
ATOM 1373 C CA A LYS A 1 73 ? -9.315 5.581 -3.726 0.60 9.40 71 LYS A CA 1
ATOM 1374 C CA B LYS A 1 73 ? -9.190 5.432 -3.548 0.40 10.94 71 LYS A CA 1
ATOM 1375 C C A LYS A 1 73 ? -8.239 5.199 -4.738 0.60 7.86 71 LYS A C 1
ATOM 1376 C C B LYS A 1 73 ? -8.308 5.230 -4.772 0.40 9.31 71 LYS A C 1
ATOM 1377 O O A LYS A 1 73 ? -8.156 4.063 -5.231 0.60 8.70 71 LYS A O 1
ATOM 1378 O O B LYS A 1 73 ? -8.411 4.198 -5.427 0.40 9.77 71 LYS A O 1
ATOM 1415 N N . SER A 1 74 ? -7.396 6.162 -5.028 1.00 7.68 72 SER A N 1
ATOM 1416 C CA . SER A 1 74 ? -6.306 5.940 -5.939 1.00 8.17 72 SER A CA 1
ATOM 1417 C C . SER A 1 74 ? -5.296 4.941 -5.374 1.00 7.49 72 SER A C 1
ATOM 1418 O O . SER A 1 74 ? -4.917 4.993 -4.206 1.00 6.43 72 SER A O 1
ATOM 1426 N N . LYS A 1 75 ? -4.806 4.060 -6.245 1.00 8.63 73 LYS A N 1
ATOM 1427 C CA . LYS A 1 75 ? -3.753 3.161 -5.822 1.00 8.87 73 LYS A CA 1
ATOM 1428 C C . LYS A 1 75 ? -2.478 3.931 -5.447 1.00 6.85 73 LYS A C 1
ATOM 1429 O O . LYS A 1 75 ? -1.624 3.364 -4.751 1.00 6.29 73 LYS A O 1
ATOM 1448 N N . ASP A 1 76 ? -2.337 5.212 -5.822 1.00 6.92 74 ASP A N 1
ATOM 1449 C CA . ASP A 1 76 ? -1.179 6.005 -5.385 1.00 7.18 74 ASP A CA 1
ATOM 1450 C C . ASP A 1 76 ? -1.196 6.298 -3.878 1.00 5.93 74 ASP A C 1
ATOM 1451 O O . ASP A 1 76 ? -0.207 6.747 -3.343 1.00 7.59 74 ASP A O 1
ATOM 1460 N N . CYS A 1 77 ? -2.294 5.985 -3.200 1.00 4.85 75 CYS A N 1
ATOM 1461 C CA . CYS A 1 77 ? -2.329 6.048 -1.757 1.00 4.81 75 CYS A CA 1
ATOM 1462 C C . CYS A 1 77 ? -1.710 4.824 -1.095 1.00 4.54 75 CYS A C 1
ATOM 1463 O O . CYS A 1 77 ? -1.587 4.819 0.141 1.00 4.96 75 CYS A O 1
ATOM 1471 N N . MET A 1 78 ? -1.356 3.793 -1.864 1.00 4.50 76 MET A N 1
ATOM 1472 C CA . MET A 1 78 ? -0.933 2.520 -1.290 1.00 4.67 76 MET A CA 1
ATOM 1473 C C . MET A 1 78 ? 0.556 2.376 -1.193 1.00 4.38 76 MET A C 1
ATOM 1474 O O . MET A 1 78 ? 1.348 2.869 -2.034 1.00 4.96 76 MET A O 1
ATOM 1488 N N A LEU A 1 79 ? 0.983 1.620 -0.193 0.50 4.27 77 LEU A N 1
ATOM 1489 N N B LEU A 1 79 ? 0.943 1.626 -0.150 0.50 4.35 77 LEU A N 1
ATOM 1490 C CA A LEU A 1 79 ? 2.368 1.213 -0.078 0.50 4.32 77 LEU A CA 1
ATOM 1491 C CA B LEU A 1 79 ? 2.306 1.135 0.102 0.50 4.73 77 LEU A CA 1
ATOM 1492 C C A LEU A 1 79 ? 2.331 -0.225 0.470 0.50 4.30 77 LEU A C 1
ATOM 1493 C C B LEU A 1 79 ? 2.215 -0.346 0.324 0.50 4.25 77 LEU A C 1
ATOM 1494 O O A LEU A 1 79 ? 1.424 -0.609 1.189 0.50 5.86 77 LEU A O 1
ATOM 1495 O O B LEU A 1 79 ? 1.180 -0.883 0.742 0.50 4.84 77 LEU A O 1
ATOM 1526 N N . GLN A 1 80 ? 3.339 -1.023 0.134 1.00 4.29 78 GLN A N 1
ATOM 1527 C CA . GLN A 1 80 ? 3.390 -2.413 0.461 1.00 4.19 78 GLN A CA 1
ATOM 1528 C C . GLN A 1 80 ? 4.785 -2.747 0.976 1.00 4.27 78 GLN A C 1
ATOM 1529 O O . GLN A 1 80 ? 5.788 -2.583 0.248 1.00 5.28 78 GLN A O 1
ATOM 1543 N N . ILE A 1 81 ? 4.860 -3.211 2.207 1.00 3.55 7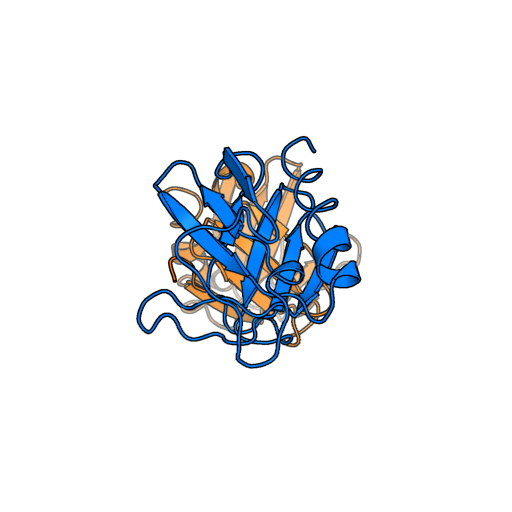9 ILE A N 1
ATOM 1544 C CA . ILE A 1 81 ? 6.118 -3.626 2.822 1.00 3.91 79 ILE A CA 1
ATOM 1545 C C . ILE A 1 81 ? 6.317 -5.103 2.472 1.00 3.85 79 ILE A C 1
ATOM 1546 O O . ILE A 1 81 ? 5.446 -5.928 2.748 1.00 5.32 79 ILE A O 1
ATOM 1562 N N . VAL A 1 82 ? 7.445 -5.409 1.856 1.00 4.00 80 VAL A N 1
ATOM 1563 C CA . VAL A 1 82 ? 7.777 -6.772 1.426 1.00 4.36 80 VAL A CA 1
ATOM 1564 C C . VAL A 1 82 ? 8.812 -7.328 2.365 1.00 4.84 80 VAL A C 1
ATOM 1565 O O . VAL A 1 82 ? 9.879 -6.742 2.521 1.00 5.21 80 VAL A O 1
ATOM 1578 N N . CYS A 1 83 ? 8.482 -8.471 2.999 1.00 5.27 81 CYS A N 1
ATOM 1579 C CA . CYS A 1 83 ? 9.376 -9.080 3.967 1.00 5.94 81 CYS A CA 1
ATOM 1580 C C . CYS A 1 83 ? 10.081 -10.308 3.401 1.00 6.02 81 CYS A C 1
ATOM 1581 O O . CYS A 1 83 ? 9.614 -10.959 2.466 1.00 6.06 81 CYS A O 1
ATOM 1589 N N . ARG A 1 84 ? 11.222 -10.638 4.002 1.00 7.05 82 ARG A N 1
ATOM 1590 C CA . ARG A 1 84 ? 12.057 -11.738 3.491 1.00 8.04 82 ARG A CA 1
ATOM 1591 C C . ARG A 1 84 ? 11.367 -13.107 3.581 1.00 8.19 82 ARG A C 1
ATOM 1592 O O . ARG A 1 84 ? 11.701 -13.961 2.750 1.00 10.75 82 ARG A O 1
ATOM 1613 N N . ASP A 1 85 ? 10.401 -13.310 4.503 1.00 7.57 83 ASP A N 1
ATOM 1614 C CA . ASP A 1 85 ? 9.679 -14.560 4.583 1.00 7.82 83 ASP A CA 1
ATOM 1615 C C . ASP A 1 85 ? 8.448 -14.594 3.691 1.00 6.60 83 ASP A C 1
ATOM 1616 O O . ASP A 1 85 ? 7.666 -15.550 3.771 1.00 7.45 83 ASP A O 1
ATOM 1625 N N . GLY A 1 86 ? 8.276 -13.608 2.832 1.00 5.68 84 GLY A N 1
ATOM 1626 C CA . GLY A 1 86 ? 7.108 -13.554 1.973 1.00 5.33 84 GLY A CA 1
ATOM 1627 C C . GLY A 1 86 ? 5.935 -12.830 2.534 1.00 5.00 84 GLY A C 1
ATOM 1628 O O . GLY A 1 86 ? 4.956 -12.610 1.821 1.00 5.67 84 GLY A O 1
ATOM 1632 N N . LYS A 1 87 ? 5.940 -12.439 3.807 1.00 5.27 85 LYS A N 1
ATOM 1633 C CA . LYS A 1 87 ? 4.859 -11.617 4.291 1.00 5.90 85 LYS A CA 1
ATOM 1634 C C . LYS A 1 87 ? 4.888 -10.287 3.536 1.00 5.64 85 LYS A C 1
ATOM 1635 O O . LYS A 1 87 ? 5.922 -9.616 3.476 1.00 6.76 85 LYS A O 1
ATOM 1654 N N . THR A 1 88 ? 3.737 -9.899 3.014 1.00 4.98 86 THR A N 1
ATOM 1655 C CA . THR A 1 88 ? 3.515 -8.549 2.520 1.00 5.18 86 THR A CA 1
ATOM 1656 C C . THR A 1 88 ? 2.523 -7.874 3.428 1.00 4.65 86 THR A C 1
ATOM 1657 O O . THR A 1 88 ? 1.542 -8.496 3.857 1.00 6.31 86 THR A O 1
ATOM 1668 N N . ILE A 1 89 ? 2.784 -6.614 3.711 1.00 4.31 87 ILE A N 1
ATOM 1669 C CA . ILE A 1 89 ? 1.887 -5.765 4.504 1.00 3.83 87 ILE A CA 1
ATOM 1670 C C . ILE A 1 89 ? 1.388 -4.692 3.566 1.00 3.71 87 ILE A C 1
ATOM 1671 O O . ILE A 1 89 ? 2.164 -3.783 3.211 1.00 4.30 87 ILE A O 1
ATOM 1687 N N . SER A 1 90 ? 0.176 -4.821 3.104 1.00 3.94 88 SER A N 1
ATOM 1688 C CA . SER A 1 90 ? -0.419 -3.912 2.125 1.00 4.06 88 SER A CA 1
ATOM 1689 C C . SER A 1 90 ? -1.183 -2.828 2.887 1.00 3.49 88 SER A C 1
ATOM 1690 O O . SER A 1 90 ? -2.017 -3.123 3.736 1.00 4.28 88 SER A O 1
ATOM 1698 N N . LEU A 1 91 ? -0.828 -1.582 2.590 1.00 3.76 89 LEU A N 1
ATOM 1699 C CA . LEU A 1 91 ? -1.241 -0.424 3.366 1.00 3.49 89 LEU A CA 1
ATOM 1700 C C . LEU A 1 91 ? -1.866 0.617 2.443 1.00 3.61 89 LEU A C 1
ATOM 1701 O O . LEU A 1 91 ? -1.480 0.741 1.276 1.00 4.55 89 LEU A O 1
ATOM 1717 N N . CYS A 1 92 ? -2.780 1.410 2.989 1.00 3.88 90 CYS A N 1
ATOM 1718 C CA . CYS A 1 92 ? -3.391 2.488 2.221 1.00 4.19 90 CYS A CA 1
ATOM 1719 C C . CYS A 1 92 ? -3.474 3.715 3.122 1.00 3.87 90 CYS A C 1
ATOM 1720 O O . CYS A 1 92 ? -4.121 3.689 4.167 1.00 4.59 90 CYS A O 1
ATOM 1728 N N . ALA A 1 93 ? -2.792 4.763 2.699 1.00 3.96 91 ALA A N 1
ATOM 1729 C CA . ALA A 1 93 ? -2.802 6.033 3.384 1.00 4.60 91 ALA A CA 1
ATOM 1730 C C . ALA A 1 93 ? -4.062 6.823 3.049 1.00 4.48 91 ALA A C 1
ATOM 1731 O O . ALA A 1 93 ? -4.822 6.469 2.151 1.00 6.03 91 ALA A O 1
ATOM 1738 N N A GLU A 1 94 ? -4.258 7.922 3.785 0.50 4.38 92 GLU A N 1
ATOM 1739 N N B GLU A 1 94 ? -4.292 7.920 3.753 0.50 5.00 92 GLU A N 1
ATOM 1740 C CA A GLU A 1 94 ? -5.420 8.776 3.569 0.50 4.77 92 GLU A CA 1
ATOM 1741 C CA B GLU A 1 94 ? -5.487 8.693 3.460 0.50 6.04 92 GLU A CA 1
ATOM 1742 C C A GLU A 1 94 ? -5.302 9.589 2.284 0.50 4.68 92 GLU A C 1
ATOM 1743 C C B GLU A 1 94 ? -5.314 9.688 2.326 0.50 5.41 92 GLU A C 1
ATOM 1744 O O A GLU A 1 94 ? -6.297 9.933 1.654 0.50 5.54 92 GLU A O 1
ATOM 1745 O O B GLU A 1 94 ? -6.286 10.309 1.890 0.50 6.25 92 GLU A O 1
ATOM 1768 N N . SER A 1 95 ? -4.074 9.894 1.913 1.00 4.65 93 SER A N 1
ATOM 1769 C CA . SER A 1 95 ? -3.762 10.752 0.796 1.00 4.63 93 SER A CA 1
ATOM 1770 C C . SER A 1 95 ? -2.473 10.277 0.148 1.00 4.31 93 SER A C 1
ATOM 1771 O O . SER A 1 95 ? -1.698 9.513 0.732 1.00 4.62 93 SER A O 1
ATOM 1779 N N . THR A 1 96 ? -2.209 10.815 -1.033 1.00 4.94 94 THR A N 1
ATOM 1780 C CA . THR A 1 96 ? -0.956 10.524 -1.706 1.00 5.23 94 THR A CA 1
ATOM 1781 C C . THR A 1 96 ? 0.252 11.108 -0.930 1.00 5.09 94 THR A C 1
ATOM 1782 O O . THR A 1 96 ? 1.307 10.513 -0.931 1.00 5.85 94 THR A O 1
ATOM 1793 N N . ASP A 1 97 ? 0.070 12.279 -0.306 1.00 5.15 95 ASP A N 1
ATOM 1794 C CA . ASP A 1 97 ? 1.126 12.839 0.491 1.00 5.70 95 ASP A CA 1
ATOM 1795 C C . ASP A 1 97 ? 1.404 12.069 1.782 1.00 4.98 95 ASP A C 1
ATOM 1796 O O . ASP A 1 97 ? 2.559 11.941 2.198 1.00 5.38 95 ASP A O 1
ATOM 1805 N N . ASP A 1 98 ? 0.362 11.550 2.415 1.00 4.67 96 ASP A N 1
ATOM 1806 C CA . ASP A 1 98 ? 0.520 10.682 3.594 1.00 4.54 96 ASP A CA 1
ATOM 1807 C C . ASP A 1 98 ? 1.296 9.420 3.173 1.00 4.22 96 ASP A C 1
ATOM 1808 O O . ASP A 1 98 ? 2.207 8.956 3.863 1.00 4.47 96 ASP A O 1
ATOM 1817 N N . CYS A 1 99 ? 0.941 8.859 2.008 1.00 4.14 97 CYS A N 1
ATOM 1818 C CA . CYS A 1 99 ? 1.650 7.695 1.487 1.00 4.03 97 CYS A CA 1
ATOM 1819 C C . CYS A 1 99 ? 3.133 7.995 1.312 1.00 4.41 97 CYS A C 1
ATOM 1820 O O . CYS A 1 99 ? 3.985 7.214 1.733 1.00 4.70 97 CYS A O 1
ATOM 1828 N N . LEU A 1 100 ? 3.458 9.112 0.664 1.00 4.69 98 LEU A N 1
ATOM 1829 C CA . LEU A 1 100 ? 4.872 9.433 0.435 1.00 5.41 98 LEU A CA 1
ATOM 1830 C C . LEU A 1 100 ? 5.609 9.675 1.736 1.00 5.22 98 LEU A C 1
ATOM 1831 O O . LEU A 1 100 ? 6.764 9.291 1.881 1.00 6.07 98 LEU A O 1
ATOM 1847 N N . ALA A 1 101 ? 4.967 10.353 2.697 1.00 4.91 99 ALA A N 1
ATOM 1848 C CA . ALA A 1 101 ? 5.614 10.607 3.975 1.00 5.45 99 ALA A CA 1
ATOM 1849 C C . ALA A 1 101 ? 5.988 9.282 4.652 1.00 4.68 99 ALA A C 1
ATOM 1850 O O . ALA A 1 101 ? 7.111 9.112 5.157 1.00 5.58 99 ALA A O 1
ATOM 1857 N N . TRP A 1 102 ? 5.057 8.341 4.691 1.00 4.33 100 TRP A N 1
ATOM 1858 C CA . TRP A 1 102 ? 5.381 7.031 5.219 1.00 4.66 100 TRP A CA 1
ATOM 1859 C C . TRP A 1 102 ? 6.440 6.304 4.379 1.00 4.80 100 TRP A C 1
ATOM 1860 O O . TRP A 1 102 ? 7.307 5.646 4.960 1.00 5.24 100 TRP A O 1
ATOM 1881 N N A LYS A 1 103 ? 6.350 6.371 3.065 0.50 4.90 101 LYS A N 1
ATOM 1882 N N B LYS A 1 103 ? 6.344 6.382 3.058 0.50 4.75 101 LYS A N 1
ATOM 1883 C CA A LYS A 1 103 ? 7.333 5.660 2.249 0.50 5.58 101 LYS A CA 1
ATOM 1884 C CA B LYS A 1 103 ? 7.330 5.726 2.181 0.50 5.39 101 LYS A CA 1
ATOM 1885 C C A LYS A 1 103 ? 8.737 6.134 2.614 0.50 5.62 101 LYS A C 1
ATOM 1886 C C B LYS A 1 103 ? 8.738 6.120 2.613 0.50 5.03 101 LYS A C 1
ATOM 1887 O O A LYS A 1 103 ? 9.638 5.318 2.843 0.50 5.92 101 LYS A O 1
ATOM 1888 O O B LYS A 1 103 ? 9.591 5.260 2.848 0.50 5.71 101 LYS A O 1
ATOM 1925 N N A PHE A 1 104 ? 8.949 7.457 2.633 0.50 5.94 102 PHE A N 1
ATOM 1926 N N B PHE A 1 104 ? 9.025 7.428 2.671 0.50 5.03 102 PHE A N 1
ATOM 1927 C CA A PHE A 1 104 ? 10.288 7.983 2.860 0.50 6.39 102 PHE A CA 1
ATOM 1928 C CA B PHE A 1 104 ? 10.400 7.824 2.924 0.50 4.97 102 PHE A CA 1
ATOM 1929 C C A PHE A 1 104 ? 10.774 7.642 4.290 0.50 6.02 102 PHE A C 1
ATOM 1930 C C B PHE A 1 104 ? 10.799 7.528 4.334 0.50 4.84 102 PHE A C 1
ATOM 1931 O O A PHE A 1 104 ? 11.943 7.294 4.495 0.50 6.86 102 PHE A O 1
ATOM 1932 O O B PHE A 1 104 ? 11.947 7.159 4.573 0.50 5.52 102 PHE A O 1
ATOM 1965 N N . THR A 1 105 ? 9.874 7.716 5.270 1.00 5.36 103 THR A N 1
ATOM 1966 C CA . THR A 1 105 ? 10.199 7.410 6.660 1.00 5.65 103 THR A CA 1
ATOM 1967 C C . THR A 1 105 ? 10.553 5.937 6.810 1.00 5.04 103 THR A C 1
ATOM 1968 O O . THR A 1 105 ? 11.525 5.576 7.501 1.00 5.62 103 THR A O 1
ATOM 1979 N N . LEU A 1 106 ? 9.773 5.062 6.194 1.00 4.80 104 LEU A N 1
ATOM 1980 C CA . LEU A 1 106 ? 10.027 3.621 6.279 1.00 5.00 104 LEU A CA 1
ATOM 1981 C C . LEU A 1 106 ? 11.289 3.220 5.527 1.00 5.04 104 LEU A C 1
ATOM 1982 O O . LEU A 1 106 ? 12.031 2.368 6.000 1.00 5.68 104 LEU A O 1
ATOM 1998 N N . GLN A 1 107 ? 11.535 3.823 4.367 1.00 5.78 105 GLN A N 1
ATOM 1999 C CA . GLN A 1 107 ? 12.786 3.550 3.654 1.00 6.29 105 GLN A CA 1
ATOM 2000 C C . GLN A 1 107 ? 13.980 3.930 4.543 1.00 6.50 105 GLN A C 1
ATOM 2001 O O . GLN A 1 107 ? 14.944 3.155 4.700 1.00 7.82 105 GLN A O 1
ATOM 2015 N N A ASP A 1 108 ? 13.861 5.081 5.204 0.40 6.20 106 ASP A N 1
ATOM 2016 N N B ASP A 1 108 ? 13.952 5.138 5.116 0.60 6.37 106 ASP A N 1
ATOM 2017 C CA A ASP A 1 108 ? 14.898 5.526 6.113 0.40 6.80 106 ASP A CA 1
ATOM 2018 C CA B ASP A 1 108 ? 15.088 5.547 5.940 0.60 7.43 106 ASP A CA 1
ATOM 2019 C C A ASP A 1 108 ? 15.053 4.589 7.317 0.40 4.65 106 ASP A C 1
ATOM 2020 C C B ASP A 1 108 ? 15.317 4.622 7.105 0.60 6.98 106 ASP A C 1
ATOM 2021 O O A ASP A 1 108 ? 16.149 4.342 7.802 0.40 4.51 106 ASP A O 1
ATOM 2022 O O B ASP A 1 108 ? 16.438 4.335 7.488 0.60 7.88 106 ASP A O 1
ATOM 2039 N N A SER A 1 109 ? 13.979 4.051 7.812 0.70 5.61 107 SER A N 1
ATOM 2040 N N B SER A 1 109 ? 14.215 4.160 7.669 0.30 4.55 107 SER A N 1
ATOM 2041 C CA A SER A 1 109 ? 14.072 3.198 8.954 0.70 5.86 107 SER A CA 1
ATOM 2042 C CA B SER A 1 109 ? 14.232 3.310 8.862 0.30 4.65 107 SER A CA 1
ATOM 2043 C C A SER A 1 109 ? 14.885 1.933 8.671 0.70 5.93 107 SER A C 1
ATOM 2044 C C B SER A 1 109 ? 15.062 2.065 8.609 0.30 5.04 107 SER A C 1
ATOM 2045 O O A SER A 1 109 ? 15.508 1.407 9.564 0.70 6.72 107 SER A O 1
ATOM 2046 O O B SER A 1 109 ? 15.804 1.631 9.479 0.30 4.97 107 SER A O 1
ATOM 2061 N N . ARG A 1 110 ? 14.932 1.473 7.418 1.00 5.71 108 ARG A N 1
ATOM 2062 C CA . ARG A 1 110 ? 15.690 0.288 7.081 1.00 6.26 108 ARG A CA 1
ATOM 2063 C C . ARG A 1 110 ? 17.192 0.449 7.338 1.00 6.69 108 ARG A C 1
ATOM 2064 O O . ARG A 1 110 ? 17.870 -0.494 7.691 1.00 8.04 108 ARG A O 1
ATOM 2085 N N . THR A 1 111 ? 17.685 1.660 7.105 1.00 7.18 109 THR A N 1
ATOM 2086 C CA . THR A 1 111 ? 19.104 1.982 7.145 1.00 8.07 109 THR A CA 1
ATOM 2087 C C . THR A 1 111 ? 19.465 2.869 8.343 1.00 7.61 109 THR A C 1
ATOM 2088 O O . THR A 1 111 ? 20.574 3.387 8.422 1.00 8.81 109 THR A O 1
ATOM 2099 N N A ASN A 1 112 ? 18.556 2.978 9.287 0.50 7.72 110 ASN A N 1
ATOM 2100 N N B ASN A 1 112 ? 18.569 2.927 9.317 0.50 8.21 110 ASN A N 1
ATOM 2101 C CA A ASN A 1 112 ? 18.780 3.704 10.504 0.50 8.24 110 ASN A CA 1
ATOM 2102 C CA B ASN A 1 112 ? 18.822 3.588 10.587 0.50 9.39 110 ASN A CA 1
ATOM 2103 C C A ASN A 1 112 ? 19.032 2.736 11.657 0.50 8.99 110 ASN A C 1
ATOM 2104 C C B ASN A 1 112 ? 18.981 2.705 11.780 0.50 11.03 110 ASN A C 1
ATOM 2105 O O A ASN A 1 112 ? 19.107 1.525 11.535 0.50 6.30 110 ASN A O 1
ATOM 2106 O O B ASN A 1 112 ? 19.149 3.302 12.852 0.50 8.69 110 ASN A O 1
ATOM 2127 N N . GLY B 1 1 ? -2.498 -11.641 15.265 1.00 22.08 -1 GLY B N 1
ATOM 2128 C CA . GLY B 1 1 ? -1.174 -11.657 14.587 1.00 18.97 -1 GLY B CA 1
ATOM 2129 C C . GLY B 1 1 ? -0.207 -12.323 15.554 1.00 17.88 -1 GLY B C 1
ATOM 2130 O O . GLY B 1 1 ? -0.617 -12.924 16.603 1.00 21.49 -1 GLY B O 1
ATOM 2136 N N . SER B 1 2 ? 1.093 -12.227 15.256 1.00 16.95 0 SER B N 1
ATOM 2137 C CA . SER B 1 2 ? 2.118 -12.968 15.961 1.00 15.58 0 SER B CA 1
ATOM 2138 C C . SER B 1 2 ? 2.420 -12.394 17.310 1.00 14.08 0 SER B C 1
ATOM 2139 O O . SER B 1 2 ? 3.085 -13.007 18.102 1.00 17.21 0 SER B O 1
ATOM 2147 N N . MET B 1 3 ? 1.916 -11.216 17.577 1.00 11.02 1 MET B N 1
ATOM 2148 C CA . MET B 1 3 ? 2.195 -10.484 18.778 1.00 10.41 1 MET B CA 1
ATOM 2149 C C . MET B 1 3 ? 1.043 -10.493 19.803 1.00 8.65 1 MET B C 1
ATOM 2150 O O . MET B 1 3 ? -0.143 -10.574 19.462 1.00 10.41 1 MET B O 1
ATOM 2164 N N . ALA B 1 4 ? 1.410 -10.446 21.064 1.00 8.01 2 ALA B N 1
ATOM 2165 C CA . ALA B 1 4 ? 0.451 -10.366 22.141 1.00 7.33 2 ALA B CA 1
ATOM 2166 C C . ALA B 1 4 ? 1.136 -9.773 23.365 1.00 6.35 2 ALA B C 1
ATOM 2167 O O . ALA B 1 4 ? 2.383 -9.753 23.458 1.00 7.29 2 ALA B O 1
ATOM 2174 N N . PHE B 1 5 ? 0.290 -9.367 24.324 1.00 6.66 3 PHE B N 1
ATOM 2175 C CA . PHE B 1 5 ? 0.727 -9.112 25.689 1.00 5.08 3 PHE B CA 1
ATOM 2176 C C . PHE B 1 5 ? 0.635 -10.397 26.509 1.00 5.40 3 PHE B C 1
ATOM 2177 O O . PHE B 1 5 ? -0.449 -10.960 26.678 1.00 7.32 3 PHE B O 1
ATOM 2194 N N . VAL B 1 6 ? 1.770 -10.836 27.022 1.00 4.49 4 VAL B N 1
ATOM 2195 C CA . VAL B 1 6 ? 1.825 -11.992 27.917 1.00 4.70 4 VAL B CA 1
ATOM 2196 C C . VAL B 1 6 ? 1.174 -11.670 29.268 1.00 4.46 4 VAL B C 1
ATOM 2197 O O . VAL B 1 6 ? 0.492 -12.514 29.856 1.00 5.73 4 VAL B O 1
ATOM 2210 N N . LYS B 1 7 ? 1.446 -10.485 29.780 1.00 4.53 5 LYS B N 1
ATOM 2211 C CA . LYS B 1 7 ? 0.945 -10.074 31.090 1.00 4.63 5 LYS B CA 1
ATOM 2212 C C . LYS B 1 7 ? 0.941 -8.561 31.102 1.00 4.30 5 LYS B C 1
ATOM 2213 O O . LYS B 1 7 ? 1.858 -7.928 30.588 1.00 4.85 5 LYS B O 1
ATOM 2232 N N . SER B 1 8 ? -0.068 -7.984 31.735 1.00 4.48 6 SER B N 1
ATOM 2233 C CA . SER B 1 8 ? -0.191 -6.532 31.871 1.00 4.51 6 SER B CA 1
ATOM 2234 C C . SER B 1 8 ? -0.739 -6.185 33.237 1.00 4.70 6 SER B C 1
ATOM 2235 O O . SER B 1 8 ? -1.560 -6.929 33.802 1.00 5.95 6 SER B O 1
ATOM 2243 N N . GLY B 1 9 ? -0.375 -5.011 33.741 1.00 4.56 7 GLY B N 1
ATOM 2244 C CA . GLY B 1 9 ? -1.006 -4.477 34.917 1.00 5.82 7 GLY B CA 1
ATOM 2245 C C . GLY B 1 9 ? -0.154 -3.507 35.664 1.00 4.00 7 GLY B C 1
ATOM 2246 O O . GLY B 1 9 ? 0.969 -3.169 35.262 1.00 4.40 7 GLY B O 1
ATOM 2250 N N . TRP B 1 10 ? -0.659 -3.051 36.797 1.00 5.00 8 TRP B N 1
ATOM 2251 C CA . TRP B 1 10 ? 0.054 -2.135 37.646 1.00 4.64 8 TRP B CA 1
ATOM 2252 C C . TRP B 1 10 ? 1.131 -2.841 38.452 1.00 4.67 8 TRP B C 1
ATOM 2253 O O . TRP B 1 10 ? 0.887 -3.929 38.981 1.00 5.36 8 TRP B O 1
ATOM 2274 N N . LEU B 1 11 ? 2.268 -2.180 38.625 1.00 4.03 9 LEU B N 1
ATOM 2275 C CA . LEU B 1 11 ? 3.253 -2.551 39.636 1.00 3.91 9 LEU B CA 1
ATOM 2276 C C . LEU B 1 11 ? 3.799 -1.270 40.235 1.00 3.91 9 LEU B C 1
ATOM 2277 O O . LEU B 1 11 ? 3.816 -0.226 39.582 1.00 4.90 9 LEU B O 1
ATOM 2293 N N . LEU B 1 12 ? 4.297 -1.364 41.463 1.00 3.77 10 LEU B N 1
ATOM 2294 C CA . LEU B 1 12 ? 5.039 -0.281 42.076 1.00 3.84 10 LEU B CA 1
ATOM 2295 C C . LEU B 1 12 ? 6.502 -0.422 41.684 1.00 3.82 10 LEU B C 1
ATOM 2296 O O . LEU B 1 12 ? 7.080 -1.498 41.809 1.00 5.01 10 LEU B O 1
ATOM 2312 N N . ARG B 1 13 ? 7.106 0.666 41.221 1.00 3.93 1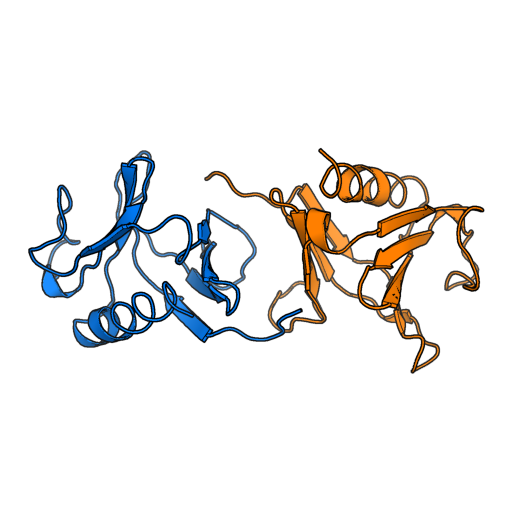1 ARG B N 1
ATOM 2313 C CA . ARG B 1 13 ? 8.480 0.694 40.779 1.00 4.40 11 ARG B CA 1
ATOM 2314 C C . ARG B 1 13 ? 9.268 1.682 41.613 1.00 4.62 11 ARG B C 1
ATOM 2315 O O . ARG B 1 13 ? 8.824 2.835 41.810 1.00 5.43 11 ARG B O 1
ATOM 2336 N N . GLN B 1 14 ? 10.422 1.288 42.123 1.00 4.38 12 GLN B N 1
ATOM 2337 C CA . GLN B 1 14 ? 11.179 2.189 42.980 1.00 5.28 12 GLN B CA 1
ATOM 2338 C C . GLN B 1 14 ? 11.975 3.195 42.110 1.00 5.04 12 GLN B C 1
ATOM 2339 O O . GLN B 1 14 ? 12.723 2.795 41.236 1.00 6.44 12 GLN B O 1
ATOM 2353 N N . SER B 1 15 ? 11.827 4.460 42.449 1.00 6.21 13 SER B N 1
ATOM 2354 C CA . SER B 1 15 ? 12.722 5.510 42.023 1.00 6.54 13 SER B CA 1
ATOM 2355 C C . SER B 1 15 ? 13.802 5.627 43.098 1.00 6.62 13 SER B C 1
ATOM 2356 O O . SER B 1 15 ? 13.525 6.137 44.200 1.00 8.19 13 SER B O 1
ATOM 2364 N N . THR B 1 16 ? 14.999 5.148 42.824 1.00 6.72 14 THR B N 1
ATOM 2365 C CA . THR B 1 16 ? 16.085 5.285 43.755 1.00 7.48 14 THR B CA 1
ATOM 2366 C C . THR B 1 16 ? 16.500 6.758 43.906 1.00 8.41 14 THR B C 1
ATOM 2367 O O . THR B 1 16 ? 16.983 7.178 44.952 1.00 11.70 14 THR B O 1
ATOM 2378 N N . ILE B 1 17 ? 16.322 7.550 42.858 1.00 8.24 15 ILE B N 1
ATOM 2379 C CA . ILE B 1 17 ? 16.686 8.983 42.938 1.00 9.75 15 ILE B CA 1
ATOM 2380 C C . ILE B 1 17 ? 15.727 9.728 43.873 1.00 10.78 15 ILE B C 1
ATOM 2381 O O . ILE B 1 17 ? 16.167 10.551 44.660 1.00 13.29 15 ILE B O 1
ATOM 2397 N N . LEU B 1 18 ? 14.417 9.464 43.763 1.00 9.37 16 LEU B N 1
ATOM 2398 C CA . LEU B 1 18 ? 13.399 10.150 44.599 1.00 9.63 16 LEU B CA 1
ATOM 2399 C C . LEU B 1 18 ? 13.199 9.462 45.956 1.00 9.51 16 LEU B C 1
ATOM 2400 O O . LEU B 1 18 ? 12.581 10.040 46.850 1.00 11.32 16 LEU B O 1
ATOM 2416 N N A LYS B 1 19 ? 13.683 8.235 46.124 0.60 9.42 17 LYS B N 1
ATOM 2417 N N B LYS B 1 19 ? 13.656 8.226 46.064 0.40 10.41 17 LYS B N 1
ATOM 2418 C CA A LYS B 1 19 ? 13.426 7.407 47.340 0.60 11.14 17 LYS B CA 1
ATOM 2419 C CA B LYS B 1 19 ? 13.431 7.405 47.245 0.40 11.79 17 LYS B CA 1
ATOM 2420 C C A LYS B 1 19 ? 11.914 7.270 47.526 0.60 10.54 17 LYS B C 1
ATOM 2421 C C B LYS B 1 19 ? 11.941 7.209 47.497 0.40 11.65 17 LYS B C 1
ATOM 2422 O O A LYS B 1 19 ? 11.380 7.545 48.592 0.60 13.13 17 LYS B O 1
ATOM 2423 O O B LYS B 1 19 ? 11.484 7.253 48.636 0.40 12.91 17 LYS B O 1
ATOM 2460 N N A ARG B 1 20 ? 11.242 6.884 46.431 0.50 9.58 18 ARG B N 1
ATOM 2461 N N B ARG B 1 20 ? 11.195 6.965 46.426 0.50 10.89 18 ARG B N 1
ATOM 2462 C CA A ARG B 1 20 ? 9.765 6.843 46.359 0.50 9.82 18 ARG B CA 1
ATOM 2463 C CA B ARG B 1 20 ? 9.858 6.511 46.614 0.50 12.31 18 ARG B CA 1
ATOM 2464 C C A ARG B 1 20 ? 9.427 5.666 45.448 0.50 8.61 18 ARG B C 1
ATOM 2465 C C B ARG B 1 20 ? 9.407 5.665 45.458 0.50 9.76 18 ARG B C 1
ATOM 2466 O O A ARG B 1 20 ? 10.215 5.338 44.560 0.50 9.37 18 ARG B O 1
ATOM 2467 O O B ARG B 1 20 ? 10.039 5.596 44.405 0.50 10.69 18 ARG B O 1
ATOM 2508 N N . TRP B 1 21 ? 8.266 5.058 45.660 1.00 7.29 19 TRP B N 1
ATOM 2509 C CA . TRP B 1 21 ? 7.730 4.069 44.746 1.00 7.06 19 TRP B CA 1
ATOM 2510 C C . TRP B 1 21 ? 6.582 4.672 43.916 1.00 8.16 19 TRP B C 1
ATOM 2511 O O . TRP B 1 21 ? 5.738 5.387 44.447 1.00 12.17 19 TRP B O 1
ATOM 2532 N N . LYS B 1 22 ? 6.591 4.423 42.612 1.00 7.91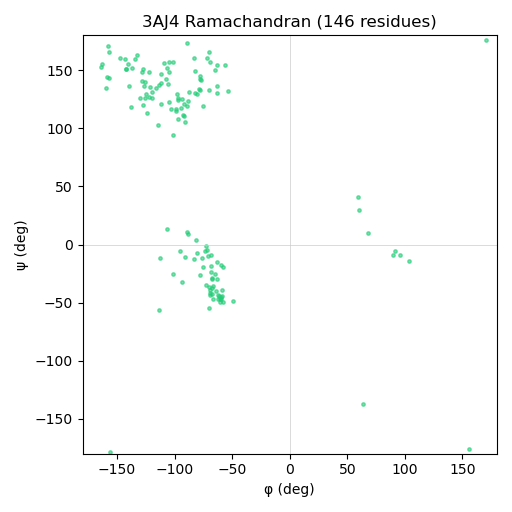 20 LYS B N 1
ATOM 2533 C CA . LYS B 1 22 ? 5.623 4.958 41.672 1.00 9.17 20 LYS B CA 1
ATOM 2534 C C . LYS B 1 22 ? 4.781 3.849 41.130 1.00 6.15 20 LYS B C 1
ATOM 2535 O O . LYS B 1 22 ? 5.337 2.848 40.730 1.00 6.27 20 LYS B O 1
ATOM 2554 N N A LYS B 1 23 ? 3.491 4.072 40.965 0.50 6.69 21 LYS B N 1
ATOM 2555 N N B LYS B 1 23 ? 3.464 3.978 41.102 0.50 6.78 21 LYS B N 1
ATOM 2556 C CA A LYS B 1 23 ? 2.644 3.054 40.345 0.30 6.93 21 LYS B CA 1
ATOM 2557 C CA B LYS B 1 23 ? 2.592 3.122 40.357 0.70 5.81 21 LYS B CA 1
ATOM 2558 C C A LYS B 1 23 ? 2.580 3.264 38.859 0.30 5.73 21 LYS B C 1
ATOM 2559 C C B LYS B 1 23 ? 2.773 3.343 38.867 0.70 5.59 21 LYS B C 1
ATOM 2560 O O A LYS B 1 23 ? 1.999 4.253 38.391 0.30 5.40 21 LYS B O 1
ATOM 2561 O O B LYS B 1 23 ? 2.604 4.469 38.400 0.70 7.56 21 LYS B O 1
ATOM 2598 N N . ASN B 1 24 ? 3.166 2.328 38.119 1.00 4.67 22 ASN B N 1
ATOM 2599 C CA . ASN B 1 24 ? 3.269 2.401 36.679 1.00 4.14 22 ASN B CA 1
ATOM 2600 C C . ASN B 1 24 ? 2.532 1.191 36.072 1.00 3.65 22 ASN B C 1
ATOM 2601 O O . ASN B 1 24 ? 2.332 0.168 36.723 1.00 3.92 22 ASN B O 1
ATOM 2612 N N . TRP B 1 25 ? 2.133 1.363 34.813 1.00 3.52 23 TRP B N 1
ATOM 2613 C CA . TRP B 1 25 ? 1.432 0.335 34.055 1.00 3.54 23 TRP B CA 1
ATOM 2614 C C . TRP B 1 25 ? 2.448 -0.405 33.192 1.00 3.50 23 TRP B C 1
ATOM 2615 O O . TRP B 1 25 ? 3.179 0.224 32.425 1.00 4.25 23 TRP B O 1
ATOM 2636 N N . PHE B 1 26 ? 2.481 -1.732 33.312 1.00 3.26 24 PHE B N 1
ATOM 2637 C CA . PHE B 1 26 ? 3.424 -2.579 32.618 1.00 3.40 24 PHE B CA 1
ATOM 2638 C C . PHE B 1 26 ? 2.727 -3.471 31.612 1.00 3.63 24 PHE B C 1
ATOM 2639 O O . PHE B 1 26 ? 1.719 -4.113 31.946 1.00 4.21 24 PHE B O 1
ATOM 2656 N N . ASP B 1 27 ? 3.312 -3.599 30.425 1.00 3.38 25 ASP B N 1
ATOM 2657 C CA . ASP B 1 27 ? 2.977 -4.675 29.484 1.00 3.49 25 ASP B CA 1
ATOM 2658 C C . ASP B 1 27 ? 4.251 -5.456 29.176 1.00 3.51 25 ASP B C 1
ATOM 2659 O O . ASP B 1 27 ? 5.252 -4.890 28.753 1.00 4.17 25 ASP B O 1
ATOM 2668 N N . LEU B 1 28 ? 4.179 -6.776 29.354 1.00 3.62 26 LEU B N 1
ATOM 2669 C CA . LEU B 1 28 ? 5.209 -7.696 28.892 1.00 3.78 26 LEU B CA 1
ATOM 2670 C C . LEU B 1 28 ? 4.734 -8.281 27.574 1.00 4.19 26 LEU B C 1
ATOM 2671 O O . LEU B 1 28 ? 3.699 -8.946 27.532 1.00 4.80 26 LEU B O 1
ATOM 2687 N N . TRP B 1 29 ? 5.454 -8.004 26.513 1.00 5.23 27 TRP B N 1
ATOM 2688 C CA . TRP B 1 29 ? 5.143 -8.487 25.177 1.00 5.64 27 TRP B CA 1
ATOM 2689 C C . TRP B 1 29 ? 5.664 -9.871 24.951 1.00 6.04 27 TRP B C 1
ATOM 2690 O O . TRP B 1 29 ? 6.604 -10.330 25.607 1.00 7.25 27 TRP B O 1
ATOM 2711 N N . SER B 1 30 ? 5.100 -10.529 23.944 1.00 6.91 28 SER B N 1
ATOM 2712 C CA . SER B 1 30 ? 5.450 -11.856 23.549 1.00 6.95 28 SER B CA 1
ATOM 2713 C C . SER B 1 30 ? 6.825 -11.983 22.879 1.00 6.85 28 SER B C 1
ATOM 2714 O O . SER B 1 30 ? 7.303 -13.085 22.653 1.00 9.84 28 SER B O 1
ATOM 2722 N N . ASP B 1 31 ? 7.474 -10.878 22.545 1.00 5.63 29 ASP B N 1
ATOM 2723 C CA . ASP B 1 31 ? 8.795 -10.821 21.910 1.00 7.19 29 ASP B CA 1
ATOM 2724 C C . ASP B 1 31 ? 9.878 -10.366 22.894 1.00 8.30 29 ASP B C 1
ATOM 2725 O O . ASP B 1 31 ? 10.994 -10.075 22.519 1.00 12.37 29 ASP B O 1
ATOM 2734 N N . GLY B 1 32 ? 9.590 -10.350 24.182 1.00 8.79 30 GLY B N 1
ATOM 2735 C CA . GLY B 1 32 ? 10.577 -9.962 25.131 1.00 10.33 30 GLY B CA 1
ATOM 2736 C C . GLY B 1 32 ? 10.669 -8.529 25.533 1.00 7.22 30 GLY B C 1
ATOM 2737 O O . GLY B 1 32 ? 11.394 -8.178 26.482 1.00 8.00 30 GLY B O 1
ATOM 2741 N N . HIS B 1 33 ? 9.907 -7.660 24.908 1.00 5.01 31 HIS B N 1
ATOM 2742 C CA . HIS B 1 33 ? 9.889 -6.282 25.349 1.00 4.99 31 HIS B CA 1
ATOM 2743 C C . HIS B 1 33 ? 9.009 -6.121 26.578 1.00 4.84 31 HIS B C 1
ATOM 2744 O O . HIS B 1 33 ? 7.879 -6.631 26.636 1.00 6.63 31 HIS B O 1
ATOM 2759 N N . LEU B 1 34 ? 9.528 -5.401 27.576 1.00 4.86 32 LEU B N 1
ATOM 2760 C CA . LEU B 1 34 ? 8.769 -4.951 28.727 1.00 4.51 32 LEU B CA 1
ATOM 2761 C C . LEU B 1 34 ? 8.675 -3.431 28.615 1.00 4.37 32 LEU B C 1
ATOM 2762 O O . LEU B 1 34 ? 9.709 -2.752 28.582 1.00 5.98 32 LEU B O 1
ATOM 2778 N N . ILE B 1 35 ? 7.453 -2.902 28.563 1.00 4.25 33 ILE B N 1
ATOM 2779 C CA . ILE B 1 35 ? 7.249 -1.467 28.438 1.00 4.16 33 ILE B CA 1
ATOM 2780 C C . ILE B 1 35 ? 6.416 -1.017 29.649 1.00 4.03 33 ILE B C 1
ATOM 2781 O O . ILE B 1 35 ? 5.442 -1.674 29.991 1.00 4.93 33 ILE B O 1
ATOM 2797 N N . TYR B 1 36 ? 6.813 0.091 30.256 1.00 4.15 34 TYR B N 1
ATOM 2798 C CA . TYR B 1 36 ? 6.044 0.639 31.347 1.00 4.30 34 TYR B CA 1
ATOM 2799 C C . TYR B 1 36 ? 5.770 2.103 31.073 1.00 3.93 34 TYR B C 1
ATOM 2800 O O . TYR B 1 36 ? 6.556 2.821 30.460 1.00 4.65 34 TYR B O 1
ATOM 2818 N N . TYR B 1 37 ? 4.609 2.507 31.574 1.00 3.61 35 TYR B N 1
ATOM 2819 C CA . TYR B 1 37 ? 3.989 3.795 31.292 1.00 3.58 35 TYR B CA 1
ATOM 2820 C C . TYR B 1 37 ? 3.535 4.439 32.581 1.00 3.80 35 TYR B C 1
ATOM 2821 O O . TYR B 1 37 ? 3.302 3.781 33.608 1.00 4.00 35 TYR B O 1
ATOM 2839 N N . ASP B 1 38 ? 3.287 5.740 32.511 1.00 4.11 36 ASP B N 1
ATOM 2840 C CA . ASP B 1 38 ? 2.704 6.443 33.653 1.00 4.70 36 ASP B CA 1
ATOM 2841 C C . ASP B 1 38 ? 1.350 5.870 34.056 1.00 4.67 36 ASP B C 1
ATOM 2842 O O . ASP B 1 38 ? 1.034 5.806 35.240 1.00 6.88 36 ASP B O 1
ATOM 2851 N N . ASP B 1 39 ? 0.530 5.494 33.083 1.00 4.20 37 ASP B N 1
ATOM 2852 C CA . ASP B 1 39 ? -0.779 4.926 33.374 1.00 4.34 37 ASP B CA 1
ATOM 2853 C C . ASP B 1 39 ? -1.242 4.057 32.185 1.00 3.80 37 ASP B C 1
ATOM 2854 O O . ASP B 1 39 ? -0.524 3.851 31.209 1.00 4.00 37 ASP B O 1
ATOM 2863 N N . GLN B 1 40 ? -2.450 3.514 32.352 1.00 3.88 38 GLN B N 1
ATOM 2864 C CA . GLN B 1 40 ? -2.990 2.516 31.441 1.00 4.15 38 GLN B CA 1
ATOM 2865 C C . GLN B 1 40 ? -3.423 3.096 30.094 1.00 4.16 38 GLN B C 1
ATOM 2866 O O . GLN B 1 40 ? -3.774 2.317 29.199 1.00 4.83 38 GLN B O 1
ATOM 2880 N N . THR B 1 41 ? -3.378 4.408 29.930 1.00 3.99 39 THR B N 1
ATOM 2881 C CA . THR B 1 41 ? -3.617 4.967 28.604 1.00 4.42 39 THR B CA 1
ATOM 2882 C C . THR B 1 41 ? -2.484 4.623 27.649 1.00 3.96 39 THR B C 1
ATOM 2883 O O . THR B 1 41 ? -2.666 4.758 26.427 1.00 4.88 39 THR B O 1
ATOM 2894 N N . ARG B 1 42 ? -1.324 4.236 28.162 1.00 3.74 40 ARG B N 1
ATOM 2895 C CA . ARG B 1 42 ? -0.164 3.865 27.315 1.00 3.89 40 ARG B CA 1
ATOM 2896 C C . ARG B 1 42 ? 0.325 5.043 26.492 1.00 4.33 40 ARG B C 1
ATOM 2897 O O . ARG B 1 42 ? 0.967 4.857 25.469 1.00 5.64 40 ARG B O 1
ATOM 2918 N N A GLN B 1 43 ? 0.038 6.273 26.952 0.50 4.63 41 GLN B N 1
ATOM 2919 N N B GLN B 1 43 ? 0.064 6.272 26.942 0.50 4.61 41 GLN B N 1
ATOM 2920 C CA A GLN B 1 43 ? 0.421 7.491 26.246 0.50 5.61 41 GLN B CA 1
ATOM 2921 C CA B GLN B 1 43 ? 0.443 7.444 26.180 0.50 5.21 41 GLN B CA 1
ATOM 2922 C C A GLN B 1 43 ? 1.827 7.942 26.579 0.50 5.40 41 GLN B C 1
ATOM 2923 C C B GLN B 1 43 ? 1.792 8.019 26.592 0.50 5.00 41 GLN B C 1
ATOM 2924 O O A GLN B 1 43 ? 2.543 8.460 25.709 0.50 6.94 41 GLN B O 1
ATOM 2925 O O B GLN B 1 43 ? 2.433 8.705 25.782 0.50 4.98 41 GLN B O 1
ATOM 2952 N N . ASN B 1 44 ? 2.216 7.820 27.844 1.00 5.06 42 ASN B N 1
ATOM 2953 C CA . ASN B 1 44 ? 3.468 8.393 28.338 1.00 5.19 42 ASN B CA 1
ATOM 2954 C C . ASN B 1 44 ? 4.381 7.285 28.795 1.00 4.82 42 ASN B C 1
ATOM 2955 O O . ASN B 1 44 ? 4.187 6.677 29.866 1.00 5.32 42 ASN B O 1
ATOM 2966 N N . ILE B 1 45 ? 5.380 6.956 27.983 1.00 4.59 43 ILE B N 1
ATOM 2967 C CA . ILE B 1 45 ? 6.334 5.900 28.266 1.00 4.46 43 ILE B CA 1
ATOM 2968 C C . ILE B 1 45 ? 7.259 6.328 29.422 1.00 4.62 43 ILE B C 1
ATOM 2969 O O . ILE B 1 45 ? 7.794 7.428 29.406 1.00 5.91 43 ILE B O 1
ATOM 2985 N N . GLU B 1 46 ? 7.441 5.445 30.384 1.00 4.55 44 GLU B N 1
ATOM 2986 C CA . GLU B 1 46 ? 8.458 5.579 31.409 1.00 5.38 44 GLU B CA 1
ATOM 2987 C C . GLU B 1 46 ? 9.756 4.959 30.914 1.00 5.92 44 GLU B C 1
ATOM 2988 O O . GLU B 1 46 ? 10.786 5.636 30.869 1.00 7.39 44 GLU B O 1
ATOM 3000 N N A ASP B 1 47 ? 9.727 3.695 30.515 0.50 5.67 45 ASP B N 1
ATOM 3001 N N B ASP B 1 47 ? 9.743 3.685 30.519 0.50 5.73 45 ASP B N 1
ATOM 3002 C CA A ASP B 1 47 ? 10.889 3.092 29.902 0.50 5.82 45 ASP B CA 1
ATOM 3003 C CA B ASP B 1 47 ? 10.887 3.089 29.845 0.50 5.97 45 ASP B CA 1
ATOM 3004 C C A ASP B 1 47 ? 10.472 1.821 29.181 0.50 6.21 45 ASP B C 1
ATOM 3005 C C B ASP B 1 47 ? 10.462 1.829 29.150 0.50 6.26 45 ASP B C 1
ATOM 3006 O O A ASP B 1 47 ? 9.333 1.365 29.290 0.50 6.06 45 ASP B O 1
ATOM 3007 O O B ASP B 1 47 ? 9.327 1.366 29.277 0.50 6.19 45 ASP B O 1
ATOM 3024 N N . LYS B 1 48 ? 11.430 1.264 28.461 1.00 8.93 46 LYS B N 1
ATOM 3025 C CA . LYS B 1 48 ? 11.276 0.023 27.701 1.00 9.60 46 LYS B CA 1
ATOM 3026 C C . LYS B 1 48 ? 12.566 -0.746 27.857 1.00 8.43 46 LYS B C 1
ATOM 3027 O O . LYS B 1 48 ? 13.668 -0.199 27.720 1.00 9.47 46 LYS B O 1
ATOM 3046 N N . VAL B 1 49 ? 12.432 -2.056 28.111 1.00 6.79 47 VAL B N 1
ATOM 3047 C CA . VAL B 1 49 ? 13.548 -2.962 28.248 1.00 5.94 47 VAL B CA 1
ATOM 3048 C C . VAL B 1 49 ? 13.329 -4.122 27.282 1.00 5.99 47 VAL B C 1
ATOM 3049 O O . VAL B 1 49 ? 12.220 -4.603 27.106 1.00 8.83 47 VAL B O 1
ATOM 3062 N N . HIS B 1 50 ? 14.398 -4.567 26.647 1.00 5.29 48 HIS B N 1
ATOM 3063 C CA . HIS B 1 50 ? 14.344 -5.743 25.762 1.00 5.04 48 HIS B CA 1
ATOM 3064 C C . HIS B 1 50 ? 14.921 -6.889 26.586 1.00 4.82 48 HIS B C 1
ATOM 3065 O O . HIS B 1 50 ? 16.147 -7.045 26.649 1.00 5.45 48 HIS B O 1
ATOM 3080 N N . MET B 1 51 ? 14.071 -7.648 27.254 1.00 4.60 49 MET B N 1
ATOM 3081 C CA . MET B 1 51 ? 14.523 -8.628 28.256 1.00 4.35 49 MET B CA 1
ATOM 3082 C C . MET B 1 51 ? 15.645 -9.555 27.803 1.00 4.48 49 MET B C 1
ATOM 3083 O O . MET B 1 51 ? 16.609 -9.740 28.536 1.00 4.74 49 MET B O 1
ATOM 3097 N N . PRO B 1 52 ? 15.556 -10.186 26.614 1.00 5.18 50 PRO B N 1
ATOM 3098 C CA . PRO B 1 52 ? 16.592 -11.146 26.245 1.00 6.17 50 PRO B CA 1
ATOM 3099 C C . PRO B 1 52 ? 17.979 -10.544 26.092 1.00 6.25 50 PRO B C 1
ATOM 3100 O O . PRO B 1 52 ? 18.975 -11.238 26.285 1.00 8.09 50 PRO B O 1
ATOM 3111 N N . MET B 1 53 ? 18.056 -9.275 25.702 1.00 6.11 51 MET B N 1
ATOM 3112 C CA . MET B 1 53 ? 19.304 -8.598 25.512 1.00 6.87 51 MET B CA 1
ATOM 3113 C C . MET B 1 53 ? 19.768 -7.825 26.720 1.00 6.37 51 MET B C 1
ATOM 3114 O O . MET B 1 53 ? 20.964 -7.682 26.939 1.00 8.50 51 MET B O 1
ATOM 3128 N N . ASP B 1 54 ? 18.821 -7.289 27.501 1.00 5.09 52 ASP B N 1
ATOM 3129 C CA . ASP B 1 54 ? 19.142 -6.298 28.538 1.00 5.57 52 ASP B CA 1
ATOM 3130 C C . ASP B 1 54 ? 19.187 -6.880 29.950 1.00 5.05 52 ASP B C 1
ATOM 3131 O O . ASP B 1 54 ? 19.830 -6.309 30.808 1.00 6.23 52 ASP B O 1
ATOM 3140 N N . CYS B 1 55 ? 18.476 -7.977 30.197 1.00 4.84 53 CYS B N 1
ATOM 3141 C CA . CYS B 1 55 ? 18.367 -8.471 31.565 1.00 4.71 53 CYS B CA 1
ATOM 3142 C C . CYS B 1 55 ? 19.441 -9.534 31.829 1.00 4.57 53 CYS B C 1
ATOM 3143 O O . CYS B 1 55 ? 19.477 -10.582 31.197 1.00 5.35 53 CYS B O 1
ATOM 3151 N N . ILE B 1 56 ? 20.333 -9.226 32.781 1.00 4.07 54 ILE B N 1
ATOM 3152 C CA . ILE B 1 56 ? 21.321 -10.196 33.260 1.00 4.31 54 ILE B CA 1
ATOM 3153 C C . ILE B 1 56 ? 20.634 -11.276 34.063 1.00 4.31 54 ILE B C 1
ATOM 3154 O O . ILE B 1 56 ? 20.766 -12.477 33.733 1.00 5.56 54 ILE B O 1
ATOM 3170 N N . ASN B 1 57 ? 19.883 -10.894 35.078 1.00 4.08 55 ASN B N 1
ATOM 3171 C CA . ASN B 1 57 ? 19.133 -11.887 35.855 1.00 4.92 55 ASN B CA 1
ATOM 3172 C C . ASN B 1 57 ? 17.974 -11.170 36.555 1.00 4.06 55 ASN B C 1
ATOM 3173 O O . ASN B 1 57 ? 17.846 -9.947 36.516 1.00 4.50 55 ASN B O 1
ATOM 3184 N N . ILE B 1 58 ? 17.125 -12.003 37.133 1.00 4.00 56 ILE B N 1
ATOM 3185 C CA . ILE B 1 58 ? 15.938 -11.561 37.882 1.00 4.08 56 ILE B CA 1
ATOM 3186 C C . ILE B 1 58 ? 16.019 -12.180 39.264 1.00 4.52 56 ILE B C 1
ATOM 3187 O O . ILE B 1 58 ? 16.226 -13.395 39.368 1.00 5.58 56 ILE B O 1
ATOM 3203 N N . ARG B 1 59 ? 15.866 -11.371 40.296 1.00 4.62 57 ARG B N 1
ATOM 3204 C CA . ARG B 1 59 ? 15.821 -11.801 41.701 1.00 4.55 57 ARG B CA 1
ATOM 3205 C C . ARG B 1 59 ? 14.400 -11.691 42.202 1.00 3.97 57 ARG B C 1
ATOM 3206 O O . ARG B 1 59 ? 13.668 -10.777 41.793 1.00 4.47 57 ARG B O 1
ATOM 3227 N N . THR B 1 60 ? 14.014 -12.503 43.172 1.00 4.52 58 THR B N 1
ATOM 3228 C CA . THR B 1 60 ? 12.758 -12.276 43.870 1.00 4.86 58 THR B CA 1
ATOM 3229 C C . THR B 1 60 ? 12.871 -12.732 45.318 1.00 5.74 58 THR B C 1
A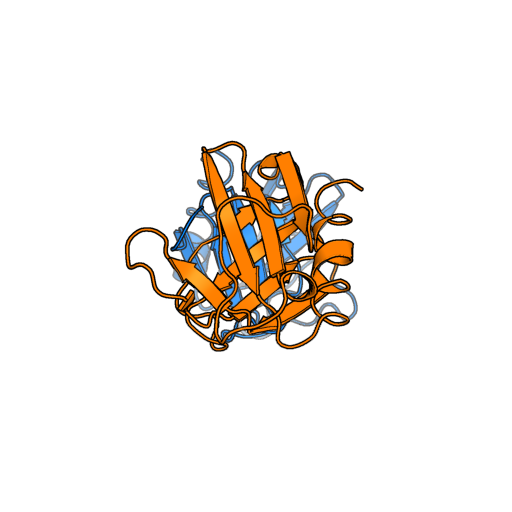TOM 3230 O O . THR B 1 60 ? 13.730 -13.530 45.676 1.00 6.89 58 THR B O 1
ATOM 3241 N N . GLY B 1 61 ? 11.966 -12.228 46.163 1.00 5.90 59 GLY B N 1
ATOM 3242 C CA . GLY B 1 61 ? 11.926 -12.708 47.537 1.00 7.07 59 GLY B CA 1
ATOM 3243 C C . GLY B 1 61 ? 13.218 -12.377 48.268 1.00 7.01 59 GLY B C 1
ATOM 3244 O O . GLY B 1 61 ? 13.777 -11.281 48.140 1.00 7.37 59 GLY B O 1
ATOM 3248 N N . GLN B 1 62 ? 13.716 -13.350 49.029 1.00 7.93 60 GLN B N 1
ATOM 3249 C CA . GLN B 1 62 ? 14.908 -13.155 49.838 1.00 8.70 60 GLN B CA 1
ATOM 3250 C C . GLN B 1 62 ? 16.180 -13.081 48.965 1.00 8.56 60 GLN B C 1
ATOM 3251 O O . GLN B 1 62 ? 17.266 -12.800 49.494 1.00 9.97 60 GLN B O 1
ATOM 3265 N N . GLU B 1 63 ? 16.057 -13.303 47.648 1.00 7.29 61 GLU B N 1
ATOM 3266 C CA . GLU B 1 63 ? 17.177 -13.066 46.743 1.00 7.25 61 GLU B CA 1
ATOM 3267 C C . GLU B 1 63 ? 17.381 -11.573 46.492 1.00 7.20 61 GLU B C 1
ATOM 3268 O O . GLU B 1 63 ? 18.434 -11.177 45.975 1.00 8.29 61 GLU B O 1
ATOM 3280 N N . CYS B 1 64 ? 16.375 -10.722 46.751 1.00 6.86 62 CYS B N 1
ATOM 3281 C CA . CYS B 1 64 ? 16.546 -9.328 46.466 1.00 6.84 62 CYS B CA 1
ATOM 3282 C C . CYS B 1 64 ? 17.650 -8.704 47.305 1.00 7.65 62 CYS B C 1
ATOM 3283 O O . CYS B 1 64 ? 17.989 -9.180 48.377 1.00 9.55 62 CYS B O 1
ATOM 3291 N N . ARG B 1 65 ? 18.231 -7.636 46.772 1.00 7.78 63 ARG B N 1
ATOM 3292 C CA . ARG B 1 65 ? 19.310 -6.925 47.462 1.00 8.77 63 ARG B CA 1
ATOM 3293 C C . ARG B 1 65 ? 19.042 -5.435 47.526 1.00 10.02 63 ARG B C 1
ATOM 3294 O O . ARG B 1 65 ? 18.496 -4.854 46.603 1.00 10.38 63 ARG B O 1
ATOM 3315 N N A ASP B 1 66 ? 19.343 -4.888 48.708 0.50 11.53 64 ASP B N 1
ATOM 3316 N N B ASP B 1 66 ? 19.498 -4.802 48.602 0.50 11.70 64 ASP B N 1
ATOM 3317 C CA A ASP B 1 66 ? 19.534 -3.443 48.959 0.50 13.41 64 ASP B CA 1
ATOM 3318 C CA B ASP B 1 66 ? 19.595 -3.343 48.702 0.50 12.11 64 ASP B CA 1
ATOM 3319 C C A ASP B 1 66 ? 18.293 -2.602 48.746 0.50 12.79 64 ASP B C 1
ATOM 3320 C C B ASP B 1 66 ? 18.293 -2.588 48.931 0.50 11.83 64 ASP B C 1
ATOM 3321 O O A ASP B 1 66 ? 18.392 -1.382 48.450 0.50 13.71 64 ASP B O 1
ATOM 3322 O O B ASP B 1 66 ? 18.358 -1.408 49.213 0.50 11.91 64 ASP B O 1
ATOM 3339 N N . THR B 1 67 ? 17.130 -3.252 48.860 1.00 11.59 65 THR B N 1
ATOM 3340 C CA . THR B 1 67 ? 15.869 -2.586 48.669 1.00 9.83 65 THR B CA 1
ATOM 3341 C C . THR B 1 67 ? 14.815 -3.090 49.636 1.00 8.48 65 THR B C 1
ATOM 3342 O O . THR B 1 67 ? 14.566 -4.298 49.738 1.00 9.93 65 THR B O 1
ATOM 3353 N N A GLN B 1 68 ? 14.187 -2.146 50.329 0.50 8.14 66 GLN B N 1
ATOM 3354 N N B GLN B 1 68 ? 14.156 -2.171 50.323 0.50 8.81 66 GLN B N 1
ATOM 3355 C CA A GLN B 1 68 ? 13.053 -2.432 51.187 0.50 8.22 66 GLN B CA 1
ATOM 3356 C CA B GLN B 1 68 ? 13.031 -2.557 51.141 0.50 9.00 66 GLN B CA 1
ATOM 3357 C C A GLN B 1 68 ? 11.753 -2.353 50.367 0.50 7.06 66 GLN B C 1
ATOM 3358 C C B GLN B 1 68 ? 11.752 -2.379 50.378 0.50 7.48 66 GLN B C 1
ATOM 3359 O O A GLN B 1 68 ? 11.515 -1.342 49.718 0.50 7.59 66 GLN B O 1
ATOM 3360 O O B GLN B 1 68 ? 11.518 -1.318 49.810 0.50 7.79 66 GLN B O 1
ATOM 3387 N N . PRO B 1 69 ? 10.876 -3.381 50.356 1.00 6.85 67 PRO B N 1
ATOM 3388 C CA . PRO B 1 69 ? 9.636 -3.226 49.611 1.00 6.56 67 PRO B CA 1
ATOM 3389 C C . PRO B 1 69 ? 8.791 -2.066 50.169 1.00 6.78 67 PRO B C 1
ATOM 3390 O O . PRO B 1 69 ? 8.909 -1.722 51.366 1.00 8.36 67 PRO B O 1
ATOM 3401 N N . PRO B 1 70 ? 7.911 -1.524 49.365 1.00 6.65 68 PRO B N 1
ATOM 3402 C CA . PRO B 1 70 ? 6.990 -0.486 49.849 1.00 7.59 68 PRO B CA 1
ATOM 3403 C C . PRO B 1 70 ? 5.901 -1.050 50.775 1.00 7.67 68 PRO B C 1
ATOM 3404 O O . PRO B 1 70 ? 5.574 -2.218 50.751 1.00 7.98 68 PRO B O 1
ATOM 3415 N N . ASP B 1 71 ? 5.328 -0.131 51.540 1.00 9.01 69 ASP B N 1
ATOM 3416 C CA . ASP B 1 71 ? 4.101 -0.352 52.258 1.00 10.86 69 ASP B CA 1
ATOM 3417 C C . ASP B 1 71 ? 4.242 -1.509 53.237 1.00 10.40 69 ASP B C 1
ATOM 3418 O O . ASP B 1 71 ? 3.276 -2.209 53.534 1.00 12.83 69 ASP B O 1
ATOM 3427 N N . GLY B 1 72 ? 5.464 -1.710 53.741 1.00 9.99 70 GLY B N 1
ATOM 3428 C CA . GLY B 1 72 ? 5.754 -2.777 54.705 1.00 9.97 70 GLY B CA 1
ATOM 3429 C C . GLY B 1 72 ? 5.658 -4.172 54.143 1.00 10.07 70 GLY B C 1
ATOM 3430 O O . GLY B 1 72 ? 5.690 -5.117 54.922 1.00 11.41 70 GLY B O 1
ATOM 3434 N N . LYS B 1 73 ? 5.524 -4.320 52.812 1.00 9.46 71 LYS B N 1
ATOM 3435 C CA . LYS B 1 73 ? 5.294 -5.643 52.248 1.00 9.97 71 LYS B CA 1
ATOM 3436 C C . LYS B 1 73 ? 6.512 -6.532 52.383 1.00 9.21 71 LYS B C 1
ATOM 3437 O O . LYS B 1 73 ? 7.634 -6.095 52.490 1.00 8.55 71 LYS B O 1
ATOM 3456 N N . SER B 1 74 ? 6.230 -7.845 52.339 1.00 9.85 72 SER B N 1
ATOM 3457 C CA . SER B 1 74 ? 7.267 -8.828 52.285 1.00 8.65 72 SER B CA 1
ATOM 3458 C C . SER B 1 74 ? 8.039 -8.718 50.995 1.00 6.90 72 SER B C 1
ATOM 3459 O O . SER B 1 74 ? 7.487 -8.390 49.918 1.00 6.06 72 SER B O 1
ATOM 3467 N N . LYS B 1 75 ? 9.328 -9.083 51.063 1.00 7.00 73 LYS B N 1
ATOM 3468 C CA . LYS B 1 75 ? 10.134 -9.255 49.867 1.00 5.68 73 LYS B CA 1
ATOM 3469 C C . LYS B 1 75 ? 9.566 -10.275 48.915 1.00 5.16 73 LYS B C 1
ATOM 3470 O O . LYS B 1 75 ? 9.915 -10.214 47.726 1.00 5.50 73 LYS B O 1
ATOM 3489 N N . ASP B 1 76 ? 8.698 -11.169 49.354 1.00 5.54 74 ASP B N 1
ATOM 3490 C CA . ASP B 1 76 ? 8.109 -12.122 48.439 1.00 5.81 74 ASP B CA 1
ATOM 3491 C C . ASP B 1 76 ? 7.065 -11.484 47.506 1.00 4.83 74 ASP B C 1
ATOM 3492 O O . ASP B 1 76 ? 6.606 -12.169 46.579 1.00 5.02 74 ASP B O 1
ATOM 3501 N N . CYS B 1 77 ? 6.782 -10.192 47.625 1.00 4.46 75 CYS B N 1
ATOM 3502 C CA . CYS B 1 77 ? 5.999 -9.454 46.660 1.00 4.45 75 CYS B CA 1
ATOM 3503 C C . CYS B 1 77 ? 6.897 -8.717 45.639 1.00 4.04 75 CYS B C 1
ATOM 3504 O O . CYS B 1 77 ? 6.334 -8.123 44.715 1.00 4.73 75 CYS B O 1
ATOM 3512 N N . MET B 1 78 ? 8.208 -8.750 45.834 1.00 3.83 76 MET B N 1
ATOM 3513 C CA . MET B 1 78 ? 9.127 -7.935 45.070 1.00 3.97 76 MET B CA 1
ATOM 3514 C C . MET B 1 78 ? 9.994 -8.778 44.160 1.00 3.76 76 MET B C 1
ATOM 3515 O O . MET B 1 78 ? 10.422 -9.893 44.506 1.00 4.31 76 MET B O 1
ATOM 3529 N N . LEU B 1 79 ? 10.317 -8.196 43.011 1.00 3.91 77 LEU B N 1
ATOM 3530 C CA . LEU B 1 79 ? 11.325 -8.761 42.113 1.00 3.83 77 LEU B CA 1
ATOM 3531 C C . LEU B 1 79 ? 12.232 -7.633 41.656 1.00 3.80 77 LEU B C 1
ATOM 3532 O O . LEU B 1 79 ? 11.875 -6.447 41.708 1.00 4.48 77 LEU B O 1
ATOM 3548 N N . GLN B 1 80 ? 13.430 -8.019 41.195 1.00 3.51 78 GLN B N 1
ATOM 3549 C CA . GLN B 1 80 ? 14.410 -7.065 40.688 1.00 3.80 78 GLN B CA 1
ATOM 3550 C C . GLN B 1 80 ? 14.904 -7.557 39.334 1.00 3.65 78 GLN B C 1
ATOM 3551 O O . GLN B 1 80 ? 15.380 -8.688 39.203 1.00 4.54 78 GLN B O 1
ATOM 3565 N N . ILE B 1 81 ? 14.805 -6.685 38.333 1.00 3.81 79 ILE B N 1
ATOM 3566 C CA . ILE B 1 81 ? 15.340 -6.932 37.005 1.00 4.07 79 ILE B CA 1
ATOM 3567 C C . ILE B 1 81 ? 16.706 -6.258 36.935 1.00 4.32 79 ILE B C 1
ATOM 3568 O O . ILE B 1 81 ? 16.795 -5.020 36.898 1.00 5.06 79 ILE B O 1
ATOM 3584 N N . VAL B 1 82 ? 17.767 -7.041 36.926 1.00 4.00 80 VAL B N 1
ATOM 3585 C CA . VAL B 1 82 ? 19.129 -6.527 36.918 1.00 4.55 80 VAL B CA 1
ATOM 3586 C C . VAL B 1 82 ? 19.570 -6.406 35.464 1.00 4.17 80 VAL B C 1
ATOM 3587 O O . VAL B 1 82 ? 19.559 -7.404 34.744 1.00 4.95 80 VAL B O 1
ATOM 3600 N N . CYS B 1 83 ? 19.931 -5.206 35.037 1.00 4.91 81 CYS B N 1
ATOM 3601 C CA . CYS B 1 83 ? 20.150 -4.925 33.642 1.00 5.41 81 CYS B CA 1
ATOM 3602 C C . CYS B 1 83 ? 21.633 -4.714 33.310 1.00 5.68 81 CYS B C 1
ATOM 3603 O O . CYS B 1 83 ? 22.418 -4.266 34.122 1.00 8.35 81 CYS B O 1
ATOM 3611 N N . ARG B 1 84 ? 21.961 -4.940 32.059 1.00 6.01 82 ARG B N 1
ATOM 3612 C CA . ARG B 1 84 ? 23.332 -4.832 31.566 1.00 6.98 82 ARG B CA 1
ATOM 3613 C C . ARG B 1 84 ? 23.850 -3.394 31.570 1.00 8.01 82 ARG B C 1
ATOM 3614 O O . ARG B 1 84 ? 25.071 -3.222 31.565 1.00 9.95 82 ARG B O 1
ATOM 3635 N N . ASP B 1 85 ? 22.949 -2.405 31.528 1.00 8.32 83 ASP B N 1
ATOM 3636 C CA . ASP B 1 85 ? 23.312 -0.960 31.510 1.00 9.59 83 ASP B CA 1
ATOM 3637 C C . ASP B 1 85 ? 23.422 -0.403 32.906 1.00 9.16 83 ASP B C 1
ATOM 3638 O O . ASP B 1 85 ? 23.594 0.796 33.081 1.00 10.19 83 ASP B O 1
ATOM 3647 N N . GLY B 1 86 ? 23.407 -1.250 33.934 1.00 9.93 84 GLY B N 1
ATOM 3648 C CA . GLY B 1 86 ? 23.656 -0.833 35.275 1.00 9.70 84 GLY B CA 1
ATOM 3649 C C . GLY B 1 86 ? 22.428 -0.538 36.105 1.00 9.43 84 GLY B C 1
ATOM 3650 O O . GLY B 1 86 ? 22.587 -0.267 37.312 1.00 11.06 84 GLY B O 1
ATOM 3654 N N . LYS B 1 87 ? 21.248 -0.497 35.516 1.00 8.80 85 LYS B N 1
ATOM 3655 C CA . LYS B 1 87 ? 20.069 -0.260 36.292 1.00 7.84 85 LYS B CA 1
ATOM 3656 C C . LYS B 1 87 ? 19.596 -1.617 36.940 1.00 7.70 85 LYS B C 1
ATOM 3657 O O . LYS B 1 87 ? 19.804 -2.692 36.391 1.00 8.33 85 LYS B O 1
ATOM 3676 N N . THR B 1 88 ? 18.977 -1.504 38.119 1.00 8.11 86 THR B N 1
ATOM 3677 C CA . THR B 1 88 ? 18.238 -2.582 38.745 1.00 8.10 86 THR B CA 1
ATOM 3678 C C . THR B 1 88 ? 16.859 -2.078 38.996 1.00 8.38 86 THR B C 1
ATOM 3679 O O . THR B 1 88 ? 16.684 -1.115 39.776 1.00 10.52 86 THR B O 1
ATOM 3690 N N . ILE B 1 89 ? 15.906 -2.660 38.303 1.00 7.41 87 ILE B N 1
ATOM 3691 C CA . ILE B 1 89 ? 14.527 -2.216 38.398 1.00 7.31 87 ILE B CA 1
ATOM 3692 C C . ILE B 1 89 ? 13.828 -3.030 39.467 1.00 5.78 87 ILE B C 1
ATOM 3693 O O . ILE B 1 89 ? 13.658 -4.231 39.289 1.00 6.08 87 ILE B O 1
ATOM 3709 N N . SER B 1 90 ? 13.466 -2.385 40.581 1.00 5.61 88 SER B N 1
ATOM 3710 C CA . SER B 1 90 ? 12.764 -3.065 41.656 1.00 4.71 88 SER B CA 1
ATOM 3711 C C . SER B 1 90 ? 11.279 -2.825 41.529 1.00 3.98 88 SER B C 1
ATOM 3712 O O . SER B 1 90 ? 10.841 -1.660 41.462 1.00 4.60 88 SER B O 1
ATOM 3720 N N . LEU B 1 91 ? 10.532 -3.910 41.469 1.00 4.28 89 LEU B N 1
ATOM 3721 C CA . LEU B 1 91 ? 9.094 -3.903 41.201 1.00 4.27 89 LEU B CA 1
ATOM 3722 C C . LEU B 1 91 ? 8.380 -4.682 42.297 1.00 4.07 89 LEU B C 1
ATOM 3723 O O . LEU B 1 91 ? 8.815 -5.756 42.685 1.00 5.79 89 LEU B O 1
ATOM 3739 N N . CYS B 1 92 ? 7.269 -4.133 42.782 1.00 3.85 90 CYS B N 1
ATOM 3740 C CA . CYS B 1 92 ? 6.510 -4.795 43.835 1.00 4.13 90 CYS B CA 1
ATOM 3741 C C . CYS B 1 92 ? 5.067 -4.964 43.392 1.00 4.19 90 CYS B C 1
ATOM 3742 O O . CYS B 1 92 ? 4.398 -3.975 43.006 1.00 4.76 90 CYS B O 1
ATOM 3750 N N . ALA B 1 93 ? 4.610 -6.201 43.456 1.00 4.79 91 ALA B N 1
ATOM 3751 C CA . ALA B 1 93 ? 3.227 -6.572 43.171 1.00 5.76 91 ALA B CA 1
ATOM 3752 C C . ALA B 1 93 ? 2.391 -6.492 44.420 1.00 6.32 91 ALA B C 1
ATOM 3753 O O . ALA B 1 93 ? 2.898 -6.292 45.510 1.00 7.30 91 ALA B O 1
ATOM 3760 N N . GLU B 1 94 ? 1.079 -6.671 44.272 1.00 7.76 92 GLU B N 1
ATOM 3761 C CA . GLU B 1 94 ? 0.167 -6.604 45.429 1.00 9.17 92 GLU B CA 1
ATOM 3762 C C . GLU B 1 94 ? 0.204 -7.853 46.241 1.00 7.97 92 GLU B C 1
ATOM 3763 O O . GLU B 1 94 ? -0.137 -7.816 47.434 1.00 10.44 92 GLU B O 1
ATOM 3775 N N . SER B 1 95 ? 0.558 -8.978 45.635 1.00 7.21 93 SER B N 1
ATOM 3776 C CA . SER B 1 95 ? 0.554 -10.259 46.293 1.00 7.55 93 SER B CA 1
ATOM 3777 C C . SER B 1 95 ? 1.733 -11.109 45.813 1.00 5.63 93 SER B C 1
ATOM 3778 O O . SER B 1 95 ? 2.212 -10.894 44.694 1.00 6.34 93 SER B O 1
ATOM 3786 N N . THR B 1 96 ? 2.107 -12.099 46.592 1.00 5.61 94 THR B N 1
ATOM 3787 C CA . THR B 1 96 ? 3.252 -12.893 46.227 1.00 5.35 94 THR B CA 1
ATOM 3788 C C . THR B 1 96 ? 2.965 -13.814 45.050 1.00 4.98 94 THR B C 1
ATOM 3789 O O . THR B 1 96 ? 3.843 -14.072 44.237 1.00 5.27 94 THR B O 1
ATOM 3800 N N . ASP B 1 97 ? 1.729 -14.328 44.957 1.00 5.38 95 ASP B N 1
ATOM 3801 C CA . ASP B 1 97 ? 1.376 -15.126 43.802 1.00 5.49 95 ASP B CA 1
ATOM 3802 C C . ASP B 1 97 ? 1.476 -14.314 42.517 1.00 5.70 95 ASP B C 1
ATOM 3803 O O . ASP B 1 97 ? 1.998 -14.799 41.502 1.00 6.17 95 ASP B O 1
ATOM 3812 N N . ASP B 1 98 ? 0.983 -13.084 42.520 1.00 5.56 96 ASP B N 1
ATOM 3813 C CA . ASP B 1 98 ? 1.110 -12.274 41.320 1.00 6.07 96 ASP B CA 1
ATOM 3814 C C . ASP B 1 98 ? 2.574 -11.905 41.036 1.00 5.06 96 ASP B C 1
ATOM 3815 O O . ASP B 1 98 ? 3.020 -11.866 39.875 1.00 5.06 96 ASP B O 1
ATOM 3824 N N . CYS B 1 99 ? 3.363 -11.637 42.092 1.00 5.08 97 CYS B N 1
ATOM 3825 C CA . CYS B 1 99 ? 4.790 -11.417 41.887 1.00 4.67 97 CYS B CA 1
ATOM 3826 C C . CYS B 1 99 ? 5.435 -12.582 41.157 1.00 4.69 97 CYS B C 1
ATOM 3827 O O . CYS B 1 99 ? 6.191 -12.385 40.208 1.00 4.53 97 CYS B O 1
ATOM 3835 N N A LEU B 1 100 ? 5.173 -13.800 41.610 0.50 4.68 98 LEU B N 1
ATOM 3836 N N B LEU B 1 100 ? 5.191 -13.809 41.602 0.50 4.68 98 LEU B N 1
ATOM 3837 C CA A LEU B 1 100 ? 5.764 -14.977 40.993 0.50 5.04 98 LEU B CA 1
ATOM 3838 C CA B LEU B 1 100 ? 5.838 -14.955 40.959 0.50 5.01 98 LEU B CA 1
ATOM 3839 C C A LEU B 1 100 ? 5.311 -15.140 39.562 0.50 4.77 98 LEU B C 1
ATOM 3840 C C B LEU B 1 100 ? 5.292 -15.200 39.556 0.50 4.89 98 LEU B C 1
ATOM 3841 O O A LEU B 1 100 ? 6.099 -15.579 38.704 0.50 5.91 98 LEU B O 1
ATOM 3842 O O B LEU B 1 100 ? 5.990 -15.768 38.708 0.50 5.06 98 LEU B O 1
ATOM 3873 N N . ALA B 1 101 ? 4.055 -14.819 39.268 1.00 4.65 99 ALA B N 1
ATOM 3874 C CA . ALA B 1 101 ? 3.554 -14.870 37.889 1.00 4.71 99 ALA B CA 1
ATOM 3875 C C . ALA B 1 101 ? 4.320 -13.877 36.995 1.00 4.30 99 ALA B C 1
ATOM 3876 O O . ALA B 1 101 ? 4.711 -14.224 35.875 1.00 4.57 99 ALA B O 1
ATOM 3883 N N . TRP B 1 102 ? 4.544 -12.655 37.488 1.00 4.08 100 TRP B N 1
ATOM 3884 C CA . TRP B 1 102 ? 5.410 -11.729 36.764 1.00 3.88 100 TRP B CA 1
ATOM 3885 C C . TRP B 1 102 ? 6.814 -12.296 36.608 1.00 4.26 100 TRP B C 1
ATOM 3886 O O . TRP B 1 102 ? 7.406 -12.190 35.546 1.00 4.69 100 TRP B O 1
ATOM 3907 N N . LYS B 1 103 ? 7.365 -12.860 37.683 1.00 4.46 101 LYS B N 1
ATOM 3908 C CA . LYS B 1 103 ? 8.735 -13.334 37.634 1.00 4.98 101 LYS B CA 1
ATOM 3909 C C . LYS B 1 103 ? 8.891 -14.426 36.555 1.00 4.76 101 LYS B C 1
ATOM 3910 O O . LYS B 1 103 ? 9.832 -14.409 35.775 1.00 5.21 101 LYS B O 1
ATOM 3929 N N . PHE B 1 104 ? 7.971 -15.387 36.558 1.00 4.35 102 PHE B N 1
ATOM 3930 C CA . PHE B 1 104 ? 8.021 -16.473 35.617 1.00 4.83 102 PHE B CA 1
ATOM 3931 C C . PHE B 1 104 ? 7.938 -15.960 34.175 1.00 4.39 102 PHE B C 1
ATOM 3932 O O . PHE B 1 104 ? 8.711 -16.376 33.297 1.00 4.68 102 PHE B O 1
ATOM 3949 N N . THR B 1 105 ? 6.964 -15.101 33.904 1.00 3.95 103 THR B N 1
ATOM 3950 C CA . THR B 1 105 ? 6.767 -14.626 32.544 1.00 4.25 103 THR B CA 1
ATOM 3951 C C . THR B 1 105 ? 7.956 -13.747 32.102 1.00 3.77 103 THR B C 1
ATOM 3952 O O . THR B 1 105 ? 8.399 -13.851 30.958 1.00 4.20 103 THR B O 1
ATOM 3963 N N . LEU B 1 106 ? 8.426 -12.884 32.983 1.00 4.24 104 LEU B N 1
ATOM 3964 C CA . LEU B 1 106 ? 9.595 -12.080 32.669 1.00 4.70 104 LEU B CA 1
ATOM 3965 C C . LEU B 1 106 ? 10.794 -12.957 32.350 1.00 4.80 104 LEU B C 1
ATOM 3966 O O . LEU B 1 106 ? 11.545 -12.694 31.397 1.00 5.64 104 LEU B O 1
ATOM 3982 N N . GLN B 1 107 ? 11.017 -13.987 33.150 1.00 4.82 105 GLN B N 1
ATOM 3983 C CA . GLN B 1 107 ? 12.151 -14.860 32.940 1.00 5.18 105 GLN B CA 1
ATOM 3984 C C . GLN B 1 107 ? 12.007 -15.664 31.644 1.00 4.89 105 GLN B C 1
ATOM 3985 O O . GLN B 1 107 ? 12.996 -15.851 30.916 1.00 5.42 105 GLN B O 1
ATOM 3999 N N A ASP B 1 108 ? 10.809 -16.155 31.368 0.50 4.19 106 ASP B N 1
ATOM 4000 N N B ASP B 1 108 ? 10.807 -16.142 31.359 0.50 4.45 106 ASP B N 1
ATOM 4001 C CA A ASP B 1 108 ? 10.563 -16.897 30.130 0.50 4.86 106 ASP B CA 1
ATOM 4002 C CA B ASP B 1 108 ? 10.597 -16.850 30.107 0.50 6.06 106 ASP B CA 1
ATOM 4003 C C A ASP B 1 108 ? 10.861 -16.008 28.901 0.50 5.42 106 ASP B C 1
ATOM 4004 C C B ASP B 1 108 ? 10.968 -15.961 28.939 0.50 5.77 106 ASP B C 1
ATOM 4005 O O A ASP B 1 108 ? 11.442 -16.474 27.911 0.50 7.44 106 ASP B O 1
ATOM 4006 O O B ASP B 1 108 ? 11.612 -16.381 27.975 0.50 7.36 106 ASP B O 1
ATOM 4023 N N A SER B 1 109 ? 10.456 -14.733 28.976 0.70 6.17 107 SER B N 1
ATOM 4024 N N B SER B 1 109 ? 10.496 -14.708 29.061 0.30 6.33 107 SER B N 1
ATOM 4025 C CA A SER B 1 109 ? 10.692 -13.785 27.888 0.70 7.80 107 SER B CA 1
ATOM 4026 C CA B SER B 1 109 ? 10.669 -13.623 28.066 0.30 6.60 107 SER B CA 1
ATOM 4027 C C A SER B 1 109 ? 12.194 -13.517 27.700 0.70 6.74 107 SER B C 1
ATOM 4028 C C B SER B 1 109 ? 12.083 -13.199 27.802 0.30 6.54 107 SER B C 1
ATOM 4029 O O A SER B 1 109 ? 12.699 -13.377 26.584 0.70 7.74 107 SER B O 1
ATOM 4030 O O B SER B 1 109 ? 12.363 -12.510 26.808 0.30 5.69 107 SER B O 1
ATOM 4045 N N . ARG B 1 110 ? 12.909 -13.438 28.808 1.00 5.47 108 ARG B N 1
ATOM 4046 C CA . ARG B 1 110 ? 14.337 -13.217 28.737 1.00 5.25 108 ARG B CA 1
ATOM 4047 C C . ARG B 1 110 ? 15.021 -14.380 28.071 1.00 5.37 108 ARG B C 1
ATOM 4048 O O . ARG B 1 110 ? 15.876 -14.190 27.189 1.00 7.16 108 ARG B O 1
ATOM 4069 N N . THR B 1 111 ? 14.728 -15.600 28.519 1.00 4.89 109 THR B N 1
ATOM 4070 C CA . THR B 1 111 ? 15.617 -16.719 28.306 1.00 5.65 109 THR B CA 1
ATOM 4071 C C . THR B 1 111 ? 15.267 -17.662 27.222 1.00 7.00 109 THR B C 1
ATOM 4072 O O . THR B 1 111 ? 16.144 -18.233 26.560 1.00 9.42 109 THR B O 1
ATOM 4083 N N A ASN B 1 112 ? 13.966 -17.801 26.957 0.50 6.95 110 ASN B N 1
ATOM 4084 N N B ASN B 1 112 ? 14.041 -18.003 27.060 0.50 6.89 110 ASN B N 1
ATOM 4085 C CA A ASN B 1 112 ? 13.556 -18.950 26.123 0.50 8.32 110 ASN B CA 1
ATOM 4086 C CA B ASN B 1 112 ? 13.763 -19.179 26.290 0.50 7.46 110 ASN B CA 1
ATOM 4087 C C A ASN B 1 112 ? 13.331 -18.610 24.681 0.50 7.19 110 ASN B C 1
ATOM 4088 C C B ASN B 1 112 ? 13.467 -18.831 24.815 0.50 6.05 110 ASN B C 1
ATOM 4089 O O A ASN B 1 112 ? 13.633 -17.578 24.257 0.50 4.29 110 ASN B O 1
ATOM 4090 O O B ASN B 1 112 ? 13.202 -19.778 24.033 0.50 4.07 110 ASN B O 1
#

InterPro domains:
  IPR001849 Pleckstrin homology domain [PF00169] (4-105)
  IPR001849 Pleckstrin homology domain [PS50003] (2-109)
  IPR001849 Pleckstrin homology domain [SM00233] (3-111)
  IPR011993 PH-like domain superfamily [G3DSA:2.30.29.30] (1-110)
  IPR039680 Pleckstrin homology domain-containing family B member 1/2 [PTHR14309] (1-220)

Radius of gyration: 20.15 Å; Cα contacts (8 Å, |Δi|>4): 544; chains: 2; bounding box: 37×32×64 Å

B-factor: mean 8.95, std 6.62, range [3.26, 151.45]

Nearest PDB structures (foldseek):
  3via-assembly1_A  TM=9.750E-01  e=6.201E-20  Homo sapiens
  2dhi-assembly1_A  TM=9.619E-01  e=5.575E-18  Mus musculus
  2d9v-assembly1_A  TM=9.189E-01  e=1.539E-12  Mus musculus
  2uzr-assembly1_A  TM=8.585E-01  e=1.574E-06  Homo sapiens
  1unr-assembly1_A  TM=8.584E-01  e=2.214E-06  Homo sapiens

Secondary structure 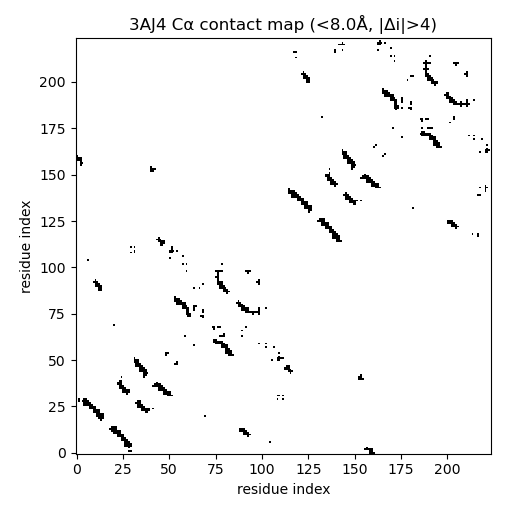(DSSP, 8-state):
---S-SEEEEEEEE-SSS--EEEEEEEE-TTSEEEEESSTT--SEEEEEEHHHHEEEEEEGGG--S--PSTT--GGGEEEEEETTS-EEEEE-SSHHHHHHHHHHHHHHHT-/----EEEEEEEEEEETTTTEEEEEEEEEETTSEEEEESSTT--SEEEEEEHHHHEEEEEEGGG--S-PPGGG--GGGEEEEEETTS-EEEEE-SSHHHHHHHHHHHHHHHH-

Organism: Homo sapiens (NCBI:txid9606)

Sequence (224 aa):
GSSMAFVKSGWLLRQQSTILKKRWKKKNWFDLWSSDGHLIYYDDDQTRQQNIIEEDDKVHMPMMDCINIRTTGQECRDTQPPDGKKSKDCMLLQIVCRDGKTISLCAEESTDDCLAWKKFFTLQDDSSRTNNGSMAFVKSGWLLRQSTILKKRRWKKKNWFDLWSDGHLIYYDDQTRQQNIEDDKVHMPMDCINIRTGQECRDDTQQPPDGKSKDCMLQIVCRDGKTISLCAESTDDCLLAWKFTLQDDSSRTNN

Solvent-accessible surface area: 11348 Å² total

CATH classification: 2.30.29.30